Protein 4GQ1 (pdb70)

Secondary structure (DSSP, 8-state):
----EEEEEEEPPTT--EEEEEE-TTSGGGTTEEEEEESSEEEEEEEEE--SSS--SEEEEEEEEEE-SS-EEEEEE-TT-EEE----EEEEEEEEEETTS-EEEEEEETTEEEEEEEE-TTTS-SS-EEEEEEEEEE-TT-SEEEEEEEEEETTSEEEEEEEETTEEEEEEEE-SS-EEEEEEETTEEEEEEEEETTSEEEEEETT----S---SEEEESGGG---SSS-SEEEEETTTT-EEEEE-TTSEEEEEE---S-SEEEE-SS--SS--EE-SS-TTEEEEEETTTTEEEEEETT-TT--EEEEE-SS-EEEEEE-TTSSEEEEEESSEEEEEEEGGG--

B-factor: mean 55.61, std 28.27, range [25.62, 223.15]

InterPro domains:
  IPR001680 WD40 repeat [PF00400] (131-169)
  IPR001680 WD40 repeat [SM00320] (57-115)
  IPR001680 WD40 repeat [SM00320] (120-170)
  IPR001680 WD40 repeat [SM00320] (174-213)
  IPR001680 WD40 repeat [SM00320] (350-384)
  IPR015943 WD40/YVTN repeat-like-containing domain superfamily [G3DSA:2.130.10.10] (1-391)
  IPR036322 WD40-repeat-containing domain superfamily [SSF50978] (20-378)
  IPR037626 Nucleoporin Nup37 [PTHR22806] (3-386)

Radius of gyration: 19.4 Å; Cα contacts (8 Å, |Δi|>4): 1001; chains: 1; bounding box: 49×60×49 Å

Foldseek 3Di:
DAFDKDKDWDFDPPPKFWFEKDAQCLAPQRLQWMWTWTAFFIWIWGWDFDDPPDGRGIDIGTFDTAGDGGTWHEKEWEHPWHWDDPVIWTWTWMWTATPLRWTKTFTDTRNHGPDMDIQDDPQGDPAHWQYKYWYFDADVVRDGAWIWMWTWFQSQKIWIWIQGPVGIDIDIAGHPGGWNYKDAFQVHNQWMWTAHFQFKIFIARPPDDPDNDRGPDIDGCVVVFVADRDFQYKDQFDNGSQKIKTAGQQQKIFMAGVVPGRPFIDGAPGGANNIWAAQLPDRQWIWGDPQQQWWIFIGGGPDPPCRYIHIGDRGGWSYKHARNLRFWMWTDGRGMIMIMGRCVSPD

Structure (mmCIF, N/CA/C/O backbone):
data_4GQ1
#
_entry.id   4GQ1
#
_cell.length_a   131.026
_cell.length_b   131.026
_cell.length_c   116.948
_cell.angle_alpha   90.00
_cell.angle_beta   90.00
_cell.angle_gamma   90.00
#
_symmetry.space_group_name_H-M   'P 41 21 2'
#
loop_
_entity.id
_entity.type
_entity.pdbx_description
1 polymer Nup37
2 non-polymer 'SULFATE ION'
3 water water
#
loop_
_atom_site.group_PDB
_atom_site.id
_atom_site.type_symbol
_atom_site.label_atom_id
_atom_site.label_alt_id
_atom_site.label_comp_id
_atom_site.label_asym_id
_atom_site.label_entity_id
_atom_site.label_seq_id
_atom_site.pdbx_PDB_ins_code
_atom_site.Cartn_x
_atom_site.Cartn_y
_atom_site.Cartn_z
_atom_site.occupancy
_atom_site.B_iso_or_equiv
_atom_site.auth_seq_id
_atom_site.auth_comp_id
_atom_site.auth_asym_id
_atom_site.auth_atom_id
_atom_site.pdbx_PDB_model_num
ATOM 1 N N . GLY A 1 1 ? 103.833 61.807 75.806 1.00 79.76 0 GLY A N 1
ATOM 2 C CA . GLY A 1 1 ? 103.648 60.461 75.196 1.00 44.15 0 GLY A CA 1
ATOM 3 C C . GLY A 1 1 ? 104.536 60.305 73.969 1.00 49.47 0 GLY A C 1
ATOM 4 O O . GLY A 1 1 ? 104.753 61.254 73.211 1.00 46.62 0 GLY A O 1
ATOM 5 N N . SER A 1 2 ? 105.038 59.094 73.780 1.00 41.14 1 SER A N 1
ATOM 6 C CA . SER A 1 2 ? 105.904 58.749 72.676 1.00 44.24 1 SER A CA 1
ATOM 7 C C . SER A 1 2 ? 105.057 58.208 71.557 1.00 41.45 1 SER A C 1
ATOM 8 O O . SER A 1 2 ? 103.852 58.041 71.714 1.00 43.60 1 SER A O 1
ATOM 11 N N . MET A 1 3 ? 105.712 57.896 70.440 1.00 40.23 2 MET A N 1
ATOM 12 C CA . MET A 1 3 ? 105.072 57.228 69.323 1.00 38.59 2 MET A CA 1
ATOM 13 C C . MET A 1 3 ? 105.947 56.126 68.735 1.00 41.84 2 MET A C 1
ATOM 14 O O . MET A 1 3 ? 107.173 56.245 68.656 1.00 38.41 2 MET A O 1
ATOM 19 N N . THR A 1 4 ? 105.295 55.069 68.272 1.00 34.02 3 THR A N 1
ATOM 20 C CA . THR A 1 4 ? 105.965 54.003 67.576 1.00 36.11 3 THR A CA 1
ATOM 21 C C . THR A 1 4 ? 106.454 54.493 66.210 1.00 43.91 3 THR A C 1
ATOM 22 O O . THR A 1 4 ? 105.712 55.131 65.472 1.00 40.42 3 THR A O 1
ATOM 26 N N . LEU A 1 5 ? 107.704 54.189 65.879 1.00 35.61 4 LEU A N 1
ATOM 27 C CA . LEU A 1 5 ? 108.316 54.699 64.653 1.00 38.64 4 LEU A CA 1
ATOM 28 C C . LEU A 1 5 ? 109.563 53.931 64.275 1.00 34.28 4 LEU A C 1
ATOM 29 O O . LEU A 1 5 ? 110.090 53.158 65.077 1.00 38.96 4 LEU A O 1
ATOM 34 N N . SER A 1 6 ? 110.038 54.175 63.058 1.00 32.79 5 SER A N 1
ATOM 35 C CA . SER A 1 6 ? 111.327 53.679 62.587 1.00 37.53 5 SER A CA 1
ATOM 36 C C . SER A 1 6 ? 112.040 54.826 61.890 1.00 38.32 5 SER A C 1
ATOM 37 O O . SER A 1 6 ? 111.394 55.594 61.188 1.00 38.58 5 SER A O 1
ATOM 40 N N . SER A 1 7 ? 113.359 54.927 62.054 1.00 35.74 6 SER A N 1
ATOM 41 C CA . SER A 1 7 ? 114.142 55.984 61.408 1.00 35.68 6 SER A CA 1
ATOM 42 C C . SER A 1 7 ? 115.403 55.451 60.776 1.00 35.04 6 SER A C 1
ATOM 43 O O . SER A 1 7 ? 116.130 54.687 61.398 1.00 48.23 6 SER A O 1
ATOM 46 N N . ASN A 1 8 ? 115.682 55.911 59.561 1.00 36.57 7 ASN A N 1
ATOM 47 C CA . ASN A 1 8 ? 116.985 55.726 58.953 1.00 35.78 7 ASN A CA 1
ATOM 48 C C . ASN A 1 8 ? 117.700 57.070 58.878 1.00 36.77 7 ASN A C 1
ATOM 49 O O . ASN A 1 8 ? 117.077 58.116 58.657 1.00 37.64 7 ASN A O 1
ATOM 54 N N . GLN A 1 9 ? 119.006 57.042 59.092 1.00 31.86 8 GLN A N 1
ATOM 55 C CA . GLN A 1 9 ? 119.790 58.249 59.073 1.00 39.95 8 GLN A CA 1
ATOM 56 C C . GLN A 1 9 ? 120.890 58.124 58.051 1.00 38.31 8 GLN A C 1
ATOM 57 O O . GLN A 1 9 ? 121.562 57.106 57.985 1.00 37.95 8 GLN A O 1
ATOM 63 N N . TYR A 1 10 ? 121.066 59.183 57.274 1.00 38.60 9 TYR A N 1
ATOM 64 C CA . TYR A 1 10 ? 122.035 59.235 56.190 1.00 38.87 9 TYR A CA 1
ATOM 65 C C . TYR A 1 10 ? 122.989 60.393 56.444 1.00 41.92 9 TYR A C 1
ATOM 66 O O . TYR A 1 10 ? 122.576 61.567 56.531 1.00 44.14 9 TYR A O 1
ATOM 75 N N . GLN A 1 11 ? 124.264 60.052 56.587 1.00 58.28 10 GLN A N 1
ATOM 76 C CA . GLN A 1 11 ? 125.325 61.037 56.731 1.00 57.93 10 GLN A CA 1
ATOM 77 C C . GLN A 1 11 ? 125.429 61.890 55.487 1.00 59.90 10 GLN A C 1
ATOM 78 O O . GLN A 1 11 ? 125.292 61.399 54.366 1.00 68.05 10 GLN A O 1
ATOM 84 N N . LEU A 1 12 ? 125.602 63.187 55.698 1.00 59.92 11 LEU A N 1
ATOM 85 C CA . LEU A 1 12 ? 125.905 64.096 54.611 1.00 74.11 11 LEU A CA 1
ATOM 86 C C . LEU A 1 12 ? 127.432 64.179 54.527 1.00 73.68 11 LEU A C 1
ATOM 87 O O . LEU A 1 12 ? 128.108 63.962 55.543 1.00 57.57 11 LEU A O 1
ATOM 92 N N . PRO A 1 13 ? 127.990 64.482 53.332 1.00 82.92 12 PRO A N 1
ATOM 93 C CA . PRO A 1 13 ? 129.457 64.691 53.299 1.00 94.14 12 PRO A CA 1
ATOM 94 C C . PRO A 1 13 ? 129.918 65.624 54.435 1.00 99.65 12 PRO A C 1
ATOM 95 O O . PRO A 1 13 ? 129.236 66.618 54.730 1.00 81.24 12 PRO A O 1
ATOM 99 N N . LEU A 1 14 ? 131.046 65.288 55.072 1.00 93.43 13 LEU A N 1
ATOM 100 C CA . LEU A 1 14 ? 131.538 65.971 56.295 1.00 110.49 13 LEU A CA 1
ATOM 101 C C . LEU A 1 14 ? 131.677 67.506 56.193 1.00 113.33 13 LEU A C 1
ATOM 102 O O . LEU A 1 14 ? 131.647 68.213 57.206 1.00 82.41 13 LEU A O 1
ATOM 107 N N . ASN A 1 15 ? 131.821 68.005 54.967 1.00 107.77 14 ASN A N 1
ATOM 108 C CA . ASN A 1 15 ? 131.952 69.438 54.685 1.00 104.60 14 ASN A CA 1
ATOM 109 C C . ASN A 1 15 ? 130.626 70.138 54.297 1.00 104.62 14 ASN A C 1
ATOM 110 O O . ASN A 1 15 ? 130.617 71.323 53.937 1.00 66.83 14 ASN A O 1
ATOM 115 N N . VAL A 1 16 ? 129.514 69.405 54.377 1.00 74.85 15 VAL A N 1
ATOM 116 C CA . VAL A 1 16 ? 128.217 69.891 53.907 1.00 63.41 15 VAL A CA 1
ATOM 117 C C . VAL A 1 16 ? 127.309 70.267 55.083 1.00 50.61 15 VAL A C 1
ATOM 118 O O . VAL A 1 16 ? 126.869 69.412 55.837 1.00 57.86 15 VAL A O 1
ATOM 122 N N . ARG A 1 17 ? 127.045 71.558 55.239 1.00 51.33 16 ARG A N 1
ATOM 123 C CA . ARG A 1 17 ? 126.091 72.032 56.234 1.00 46.22 16 ARG A CA 1
ATOM 124 C C . ARG A 1 17 ? 124.714 72.254 55.567 1.00 45.63 16 ARG A C 1
ATOM 125 O O . ARG A 1 17 ? 124.583 73.064 54.642 1.00 45.67 16 ARG A O 1
ATOM 133 N N . PRO A 1 18 ? 123.683 71.530 56.027 1.00 47.42 17 PRO A N 1
ATOM 134 C CA . PRO A 1 18 ? 122.325 71.730 55.494 1.00 41.42 17 PRO A CA 1
ATOM 135 C C . PRO A 1 18 ? 121.623 72.974 56.043 1.00 43.16 17 PRO A C 1
ATOM 136 O O . PRO A 1 18 ? 121.905 73.412 57.158 1.00 44.10 17 PRO A O 1
ATOM 140 N N . TYR A 1 19 ? 120.725 73.547 55.250 1.00 40.31 18 TYR A N 1
ATOM 141 C CA . TYR A 1 19 ? 119.916 74.677 55.717 1.00 42.19 18 TYR A CA 1
ATOM 142 C C . TYR A 1 19 ? 118.430 74.423 55.608 1.00 38.32 18 TYR A C 1
ATOM 143 O O . TYR A 1 19 ? 117.659 74.948 56.402 1.00 37.17 18 TYR A O 1
ATOM 152 N N . THR A 1 20 ? 118.013 73.609 54.642 1.00 32.13 19 THR A N 1
ATOM 153 C CA . THR A 1 20 ? 116.571 73.521 54.385 1.00 40.12 19 THR A CA 1
ATOM 154 C C . THR A 1 20 ? 116.209 72.183 53.751 1.00 37.28 19 THR A C 1
ATOM 155 O O . THR A 1 20 ? 117.027 71.590 53.057 1.00 39.82 19 THR A O 1
ATOM 159 N N . THR A 1 21 ? 115.001 71.693 54.011 1.00 34.94 20 THR A N 1
ATOM 160 C CA . THR A 1 21 ? 114.564 70.401 53.459 1.00 36.71 20 THR A CA 1
ATOM 161 C C . THR A 1 21 ? 113.159 70.562 52.910 1.00 38.95 20 THR A C 1
ATOM 162 O O . THR A 1 21 ? 112.316 71.146 53.556 1.00 39.85 20 THR A O 1
ATOM 166 N N . THR A 1 22 ? 112.889 69.999 51.743 1.00 37.29 21 THR A N 1
ATOM 167 C CA . THR A 1 22 ? 111.536 70.001 51.226 1.00 39.72 21 THR A CA 1
ATOM 168 C C . THR A 1 22 ? 111.312 68.824 50.267 1.00 40.36 21 THR A C 1
ATOM 169 O O . THR A 1 22 ? 112.215 68.418 49.514 1.00 40.15 21 THR A O 1
ATOM 173 N N . TRP A 1 23 ? 110.113 68.261 50.330 1.00 38.75 22 TRP A N 1
ATOM 174 C CA . TRP A 1 23 ? 109.717 67.201 49.398 1.00 44.37 22 TRP A CA 1
ATOM 175 C C . TRP A 1 23 ? 109.089 67.832 48.209 1.00 46.37 22 TRP A C 1
ATOM 176 O O . TRP A 1 23 ? 108.409 68.858 48.331 1.00 40.97 22 TRP A O 1
ATOM 187 N N . CYS A 1 24 ? 109.268 67.207 47.052 1.00 44.21 23 CYS A N 1
ATOM 188 C CA . CYS A 1 24 ? 108.650 67.692 45.826 1.00 42.57 23 CYS A CA 1
ATOM 189 C C . CYS A 1 24 ? 107.185 67.263 45.670 1.00 51.67 23 CYS A C 1
ATOM 190 O O . CYS A 1 24 ? 106.803 66.628 44.676 1.00 56.41 23 CYS A O 1
ATOM 193 N N . SER A 1 25 ? 106.368 67.665 46.631 1.00 41.85 24 SER A N 1
ATOM 194 C CA . SER A 1 25 ? 104.968 67.265 46.709 1.00 53.02 24 SER A CA 1
ATOM 195 C C . SER A 1 25 ? 104.072 67.924 45.674 1.00 51.10 24 SER A C 1
ATOM 196 O O . SER A 1 25 ? 103.007 67.402 45.364 1.00 55.40 24 SER A O 1
ATOM 199 N N . GLN A 1 26 ? 104.495 69.081 45.172 1.00 56.76 25 GLN A N 1
ATOM 200 C CA . GLN A 1 26 ? 103.698 69.897 44.251 1.00 52.07 25 GLN A CA 1
ATOM 201 C C . GLN A 1 26 ? 103.517 69.182 42.915 1.00 55.52 25 GLN A C 1
ATOM 202 O O . GLN A 1 26 ? 102.600 69.478 42.157 1.00 56.85 25 GLN A O 1
ATOM 208 N N . SER A 1 27 ? 104.389 68.221 42.644 1.00 50.46 26 SER A N 1
ATOM 209 C CA . SER A 1 27 ? 104.352 67.499 41.389 1.00 52.13 26 SER A CA 1
ATOM 210 C C . SER A 1 27 ? 104.258 65.983 41.611 1.00 62.01 26 SER A C 1
ATOM 211 O O . SER A 1 27 ? 105.217 65.359 42.062 1.00 56.81 26 SER A O 1
ATOM 214 N N . PRO A 1 28 ? 103.100 65.389 41.257 1.00 81.32 27 PRO A N 1
ATOM 215 C CA . PRO A 1 28 ? 102.717 63.993 41.530 1.00 80.21 27 PRO A CA 1
ATOM 216 C C . PRO A 1 28 ? 103.765 62.951 41.1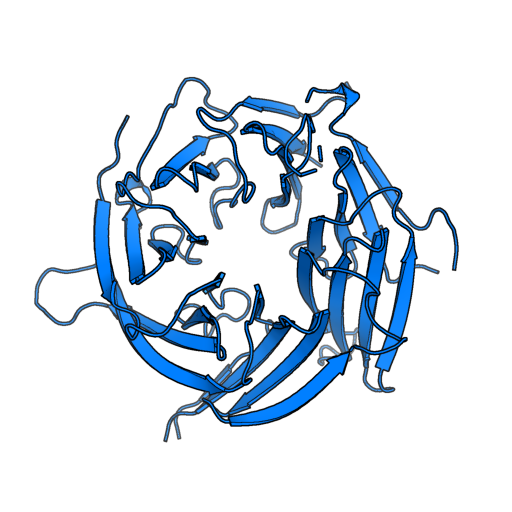12 1.00 66.43 27 PRO A C 1
ATOM 217 O O . PRO A 1 28 ? 104.124 62.073 41.903 1.00 68.50 27 PRO A O 1
ATOM 221 N N . SER A 1 29 ? 104.256 63.056 39.885 1.00 55.12 28 SER A N 1
ATOM 222 C CA . SER A 1 29 ? 105.301 62.157 39.401 1.00 67.13 28 SER A CA 1
ATOM 223 C C . SER A 1 29 ? 106.612 62.221 40.203 1.00 63.71 28 SER A C 1
ATOM 224 O O . SER A 1 29 ? 107.388 61.275 40.175 1.00 68.74 28 SER A O 1
ATOM 227 N N . CYS A 1 30 ? 106.852 63.324 40.915 1.00 61.93 29 CYS A N 1
ATOM 228 C CA . CYS A 1 30 ? 108.138 63.546 41.586 1.00 53.80 29 CYS A CA 1
ATOM 229 C C . CYS A 1 30 ? 108.077 63.613 43.116 1.00 52.01 29 CYS A C 1
ATOM 230 O O . CYS A 1 30 ? 109.056 63.995 43.762 1.00 47.04 29 CYS A O 1
ATOM 233 N N . SER A 1 31 ? 106.943 63.207 43.686 1.00 43.66 30 SER A N 1
ATOM 234 C CA . SER A 1 31 ? 106.676 63.352 45.124 1.00 49.34 30 SER A CA 1
ATOM 235 C C . SER A 1 31 ? 107.562 62.516 46.065 1.00 46.07 30 SER A C 1
ATOM 236 O O . SER A 1 31 ? 107.485 62.662 47.284 1.00 50.26 30 SER A O 1
ATOM 239 N N . ASN A 1 32 ? 108.393 61.646 45.509 1.00 42.41 31 ASN A N 1
ATOM 240 C CA . ASN A 1 32 ? 109.331 60.871 46.308 1.00 40.93 31 ASN A CA 1
ATOM 241 C C . ASN A 1 32 ? 110.718 61.494 46.326 1.00 43.74 31 ASN A C 1
ATOM 242 O O . ASN A 1 32 ? 111.659 60.939 46.904 1.00 46.02 31 ASN A O 1
ATOM 247 N N . LEU A 1 33 ? 110.837 62.647 45.680 1.00 36.21 32 LEU A N 1
ATOM 248 C CA . LEU A 1 33 ? 112.077 63.399 45.666 1.00 40.26 32 LEU A CA 1
ATOM 249 C C . LEU A 1 33 ? 112.184 64.290 46.897 1.00 36.48 32 LEU A C 1
ATOM 250 O O . LEU A 1 33 ? 111.226 64.961 47.270 1.00 33.47 32 LEU A O 1
ATOM 255 N N . LEU A 1 34 ? 113.359 64.308 47.510 1.00 37.74 33 LEU A N 1
ATOM 256 C CA . LEU A 1 34 ? 113.614 65.154 48.663 1.00 34.83 33 LEU A CA 1
ATOM 257 C C . LEU A 1 34 ? 114.782 66.053 48.311 1.00 34.90 33 LEU A C 1
ATOM 258 O O . LEU A 1 34 ? 115.801 65.564 47.824 1.00 37.75 33 LEU A O 1
ATOM 263 N N . ALA A 1 35 ? 114.640 67.356 48.545 1.00 39.77 34 ALA A N 1
ATOM 264 C CA . ALA A 1 35 ? 115.758 68.277 48.337 1.00 31.59 34 ALA A CA 1
ATOM 265 C C . ALA A 1 35 ? 116.321 68.769 49.665 1.00 34.05 34 ALA A C 1
ATOM 266 O O . ALA A 1 35 ? 115.584 69.106 50.590 1.00 41.20 34 ALA A O 1
ATOM 268 N N . ILE A 1 36 ? 117.636 68.845 49.727 1.00 35.49 35 ILE A N 1
ATOM 269 C CA . ILE A 1 36 ? 118.317 69.456 50.838 1.00 33.23 35 ILE A CA 1
ATOM 270 C C . ILE A 1 36 ? 119.157 70.604 50.307 1.00 33.83 35 ILE A C 1
ATOM 271 O O . ILE A 1 36 ? 120.090 70.398 49.528 1.00 37.65 35 ILE A O 1
ATOM 276 N N . GLY A 1 37 ? 118.793 71.819 50.696 1.00 37.97 36 GLY A N 1
ATOM 277 C CA . GLY A 1 37 ? 119.626 72.983 50.424 1.00 34.60 36 GLY A CA 1
ATOM 278 C C . GLY A 1 37 ? 120.742 73.073 51.444 1.00 35.53 36 GLY A C 1
ATOM 279 O O . GLY A 1 37 ? 120.512 72.950 52.654 1.00 41.05 36 GLY A O 1
ATOM 280 N N . HIS A 1 38 ? 121.955 73.290 50.951 1.00 35.74 37 HIS A N 1
ATOM 281 C CA . HIS A 1 38 ? 123.142 73.299 51.788 1.00 32.21 37 HIS A CA 1
ATOM 282 C C . HIS A 1 38 ? 124.121 74.349 51.339 1.00 39.70 37 HIS A C 1
ATOM 283 O O . HIS A 1 38 ? 123.751 75.250 50.586 1.00 40.23 37 HIS A O 1
ATOM 290 N N . ASP A 1 39 ? 125.368 74.269 51.803 1.00 37.41 38 ASP A N 1
ATOM 291 C CA . ASP A 1 39 ? 126.291 75.396 51.639 1.00 40.50 38 ASP A CA 1
ATOM 292 C C . ASP A 1 39 ? 126.856 75.605 50.233 1.00 36.26 38 ASP A C 1
ATOM 293 O O . ASP A 1 39 ? 127.313 76.702 49.931 1.00 41.82 38 ASP A O 1
ATOM 298 N N . THR A 1 40 ? 126.805 74.588 49.369 1.00 40.32 39 THR A N 1
ATOM 299 C CA . THR A 1 40 ? 127.313 74.743 47.987 1.00 43.36 39 THR A CA 1
ATOM 300 C C . THR A 1 40 ? 126.265 74.375 46.926 1.00 48.84 39 THR A C 1
ATOM 301 O O . THR A 1 40 ? 126.549 74.351 45.722 1.00 47.06 39 THR A O 1
ATOM 305 N N . GLY A 1 41 ? 125.048 74.090 47.373 1.00 52.99 40 GLY A N 1
ATOM 306 C CA . GLY A 1 41 ? 123.970 73.857 46.442 1.00 41.75 40 GLY A CA 1
ATOM 307 C C . GLY A 1 41 ? 122.808 73.107 47.017 1.00 41.36 40 GLY A C 1
ATOM 308 O O . GLY A 1 41 ? 122.440 73.286 48.185 1.00 43.44 40 GLY A O 1
ATOM 309 N N . ILE A 1 42 ? 122.226 72.266 46.169 1.00 36.56 41 ILE A N 1
ATOM 310 C CA . ILE A 1 42 ? 121.036 71.519 46.500 1.00 37.79 41 ILE A CA 1
ATOM 311 C C . ILE A 1 42 ? 121.251 70.076 46.101 1.00 37.92 41 ILE A C 1
ATOM 312 O O . ILE A 1 42 ? 121.532 69.784 44.942 1.00 40.22 41 ILE A O 1
ATOM 317 N N . THR A 1 43 ? 121.129 69.177 47.070 1.00 39.68 42 THR A N 1
ATOM 318 C CA . THR A 1 43 ? 121.265 67.758 46.801 1.00 34.01 42 THR A CA 1
ATOM 319 C C . THR A 1 43 ? 119.880 67.135 46.755 1.00 37.59 42 THR A C 1
ATOM 320 O O . THR A 1 43 ? 119.037 67.410 47.623 1.00 41.41 42 THR A O 1
ATOM 324 N N . ILE A 1 44 ? 119.645 66.320 45.727 1.00 34.56 43 ILE A N 1
ATOM 325 C CA . ILE A 1 44 ? 118.350 65.674 45.514 1.00 33.98 43 ILE A CA 1
ATOM 326 C C . ILE A 1 44 ? 118.444 64.197 45.891 1.00 40.70 43 ILE A C 1
ATOM 327 O O . ILE A 1 44 ? 119.382 63.516 45.480 1.00 39.25 43 ILE A O 1
ATOM 332 N N . TYR A 1 45 ? 117.477 63.718 46.672 1.00 36.91 44 TYR A N 1
ATOM 333 C CA . TYR A 1 45 ? 117.390 62.313 47.061 1.00 39.26 44 TYR A CA 1
ATOM 334 C C . TYR A 1 45 ? 116.088 61.739 46.537 1.00 41.45 44 TYR A C 1
ATOM 335 O O . TYR A 1 45 ? 115.105 62.462 46.372 1.00 43.46 44 TYR A O 1
ATOM 344 N N . CYS A 1 46 ? 116.086 60.431 46.301 1.00 43.36 45 CYS A N 1
ATOM 345 C CA . CYS A 1 46 ? 114.871 59.707 45.988 1.00 42.68 45 CYS A CA 1
ATOM 346 C C . CYS A 1 46 ? 114.591 58.746 47.131 1.00 47.91 45 CYS A C 1
ATOM 347 O O . CYS A 1 46 ? 115.480 58.006 47.570 1.00 45.41 45 CYS A O 1
ATOM 350 N N . ALA A 1 47 ? 113.366 58.799 47.635 1.00 44.87 46 ALA A N 1
ATOM 351 C CA . ALA A 1 47 ? 112.877 57.853 48.618 1.00 51.34 46 ALA A CA 1
ATOM 352 C C . ALA A 1 47 ? 112.205 56.713 47.866 1.00 60.93 46 ALA A C 1
ATOM 353 O O . ALA A 1 47 ? 111.352 56.951 47.005 1.00 63.92 46 ALA A O 1
ATOM 355 N N . SER A 1 48 ? 112.587 55.482 48.181 1.00 53.17 47 SER A N 1
ATOM 356 C CA . SER A 1 48 ? 111.883 54.312 47.640 1.00 66.36 47 SER A CA 1
ATOM 357 C C . SER A 1 48 ? 111.883 53.170 48.647 1.00 68.67 47 SER A C 1
ATOM 358 O O . SER A 1 48 ? 112.671 53.179 49.605 1.00 67.37 47 SER A O 1
ATOM 361 N N . GLU A 1 49 ? 111.016 52.186 48.411 1.00 86.81 48 GLU A N 1
ATOM 362 C CA . GLU A 1 49 ? 110.866 51.020 49.294 1.00 84.71 48 GLU A CA 1
ATOM 363 C C . GLU A 1 49 ? 112.152 50.194 49.446 1.00 80.47 48 GLU A C 1
ATOM 364 O O . GLU A 1 49 ? 112.919 50.031 48.492 1.00 75.40 48 GLU A O 1
ATOM 370 N N . GLU A 1 50 ? 112.397 49.705 50.661 1.00 103.47 49 GLU A N 1
ATOM 371 C CA . GLU A 1 50 ? 113.619 48.950 50.965 1.00 129.90 49 GLU A CA 1
ATOM 372 C C . GLU A 1 50 ? 113.628 47.575 50.273 1.00 139.29 49 GLU A C 1
ATOM 373 O O . GLU A 1 50 ? 112.567 46.994 50.005 1.00 89.86 49 GLU A O 1
ATOM 379 N N . GLN A 1 51 ? 114.833 47.080 49.979 1.00 164.23 50 GLN A N 1
ATOM 380 C CA . GLN A 1 51 ? 115.025 45.822 49.247 1.00 168.50 50 GLN A CA 1
ATOM 381 C C . GLN A 1 51 ? 115.205 44.584 50.132 1.00 168.30 50 GLN A C 1
ATOM 382 O O . GLN A 1 51 ? 114.852 43.477 49.718 1.00 157.91 50 GLN A O 1
ATOM 388 N N . THR A 1 52 ? 115.755 44.768 51.334 1.00 173.98 51 THR A N 1
ATOM 389 C CA . THR A 1 52 ? 115.910 43.665 52.296 1.00 174.63 51 THR A CA 1
ATOM 390 C C . THR A 1 52 ? 114.540 43.213 52.847 1.00 180.32 51 THR A C 1
ATOM 391 O O . THR A 1 52 ? 113.726 44.058 53.238 1.00 135.49 51 THR A O 1
ATOM 395 N N . PRO A 1 53 ? 114.277 41.883 52.854 1.00 196.74 52 PRO A N 1
ATOM 396 C CA . PRO A 1 53 ? 112.953 41.328 53.194 1.00 179.57 52 PRO A CA 1
ATOM 397 C C . PRO A 1 53 ? 112.409 41.725 54.577 1.00 160.63 52 PRO A C 1
ATOM 398 O O . PRO A 1 53 ? 113.053 41.470 55.601 1.00 109.78 52 PRO A O 1
ATOM 402 N N . GLY A 1 54 ? 111.230 42.347 54.587 1.00 163.45 53 GLY A N 1
ATOM 403 C CA . GLY A 1 54 ? 110.538 42.720 55.825 1.00 153.27 53 GLY A CA 1
ATOM 404 C C . GLY A 1 54 ? 110.677 44.173 56.253 1.00 161.11 53 GLY A C 1
ATOM 405 O O . GLY A 1 54 ? 110.795 44.462 57.446 1.00 163.98 53 GLY A O 1
ATOM 406 N N . SER A 1 55 ? 110.654 45.086 55.283 1.00 152.87 54 SER A N 1
ATOM 407 C CA . SER A 1 55 ? 110.778 46.519 55.550 1.00 131.19 54 SER A CA 1
ATOM 408 C C . SER A 1 55 ? 109.838 47.317 54.651 1.00 135.55 54 SER A C 1
ATOM 409 O O . SER A 1 55 ? 110.185 47.626 53.507 1.00 150.14 54 SER A O 1
ATOM 412 N N . THR A 1 56 ? 108.653 47.649 55.164 1.00 130.24 55 THR A N 1
ATOM 413 C CA . THR A 1 56 ? 107.685 48.463 54.411 1.00 140.92 55 THR A CA 1
ATOM 414 C C . THR A 1 56 ? 108.140 49.923 54.359 1.00 156.46 55 THR A C 1
ATOM 415 O O . THR A 1 56 ? 107.704 50.691 53.496 1.00 167.26 55 THR A O 1
ATOM 419 N N . GLY A 1 57 ? 109.020 50.290 55.291 1.00 150.03 56 GLY A N 1
ATOM 420 C CA . GLY A 1 57 ? 109.573 51.637 55.371 1.00 144.05 56 GLY A CA 1
ATOM 421 C C . GLY A 1 57 ? 110.430 52.017 54.179 1.00 122.27 56 GLY A C 1
ATOM 422 O O . GLY A 1 57 ? 110.951 51.158 53.465 1.00 122.50 56 GLY A O 1
ATOM 423 N N . LEU A 1 58 ? 110.576 53.321 53.975 1.00 107.14 57 LEU A N 1
ATOM 424 C CA . LEU A 1 58 ? 111.322 53.857 52.848 1.00 69.28 57 LEU A CA 1
ATOM 425 C C . LEU A 1 58 ? 112.818 53.983 53.140 1.00 67.91 57 LEU A C 1
ATOM 426 O O . LEU A 1 58 ? 113.228 54.184 54.284 1.00 82.57 57 LEU A O 1
ATOM 431 N N . THR A 1 59 ? 113.627 53.845 52.095 1.00 56.80 58 THR A N 1
ATOM 432 C CA . THR A 1 59 ? 115.032 54.221 52.151 1.00 57.67 58 THR A CA 1
ATOM 433 C C . THR A 1 59 ? 115.305 55.472 51.266 1.00 55.99 58 THR A C 1
ATOM 434 O O . THR A 1 59 ? 114.492 55.839 50.411 1.00 53.05 58 THR A O 1
ATOM 438 N N . LEU A 1 60 ? 116.454 56.103 51.471 1.00 52.16 59 LEU A N 1
ATOM 439 C CA . LEU A 1 60 ? 116.830 57.293 50.727 1.00 53.86 59 LEU A CA 1
ATOM 440 C C . LEU A 1 60 ? 118.036 56.976 49.881 1.00 54.50 59 LEU A C 1
ATOM 441 O O . LEU A 1 60 ? 118.979 56.346 50.357 1.00 56.74 59 LEU A O 1
ATOM 446 N N . GLN A 1 61 ? 117.995 57.418 48.629 1.00 45.21 60 GLN A N 1
ATOM 447 C CA . GLN A 1 61 ? 119.110 57.280 47.715 1.00 48.53 60 GLN A CA 1
ATOM 448 C C . GLN A 1 61 ? 119.489 58.669 47.186 1.00 43.05 60 GLN A C 1
ATOM 449 O O . GLN A 1 61 ? 118.651 59.406 46.656 1.00 44.13 60 GLN A O 1
ATOM 455 N N . GLU A 1 62 ? 120.755 59.021 47.337 1.00 40.46 61 GLU A N 1
ATOM 456 C CA . GLU A 1 62 ? 121.255 60.277 46.826 1.00 46.17 61 GLU A CA 1
ATOM 457 C C . GLU A 1 62 ? 121.375 60.209 45.308 1.00 46.67 61 GLU A C 1
ATOM 458 O O . GLU A 1 62 ? 121.977 59.283 44.785 1.00 55.87 61 GLU A O 1
ATOM 464 N N . LEU A 1 63 ? 120.810 61.189 44.605 1.00 45.88 62 LEU A N 1
ATOM 465 C CA . LEU A 1 63 ? 120.807 61.164 43.137 1.00 39.89 62 LEU A CA 1
ATOM 466 C C . LEU A 1 63 ? 121.893 62.010 42.529 1.00 43.90 62 LEU A C 1
ATOM 467 O O . LEU A 1 63 ? 122.682 61.527 41.728 1.00 50.16 62 LEU A O 1
ATOM 472 N N . PHE A 1 64 ? 121.926 63.286 42.900 1.00 42.24 63 PHE A N 1
ATOM 473 C CA . PHE A 1 64 ? 122.864 64.231 42.301 1.00 38.49 63 PHE A CA 1
ATOM 474 C C . PHE A 1 64 ? 122.808 65.550 43.068 1.00 41.61 63 PHE A C 1
ATOM 475 O O . PHE A 1 64 ? 121.933 65.749 43.909 1.00 43.15 63 PHE A O 1
ATOM 483 N N . THR A 1 65 ? 123.746 66.444 42.766 1.00 43.05 64 THR A N 1
ATOM 484 C CA . THR A 1 65 ? 123.807 67.734 43.415 1.00 38.86 64 THR A CA 1
ATOM 485 C C . THR A 1 65 ? 123.809 68.875 42.402 1.00 45.75 64 THR A C 1
ATOM 486 O O . THR A 1 65 ? 124.654 68.936 41.498 1.00 46.19 64 THR A O 1
ATOM 490 N N . ILE A 1 66 ? 122.841 69.770 42.553 1.00 40.06 65 ILE A N 1
ATOM 491 C CA . ILE A 1 66 ? 122.806 70.998 41.771 1.00 38.31 65 ILE A CA 1
ATOM 492 C C . ILE A 1 66 ? 123.782 71.989 42.393 1.00 40.00 65 ILE A C 1
ATOM 493 O O . ILE A 1 66 ? 123.598 72.385 43.546 1.00 44.07 65 ILE A O 1
ATOM 498 N N . GLN A 1 67 ? 124.832 72.354 41.653 1.00 41.89 66 GLN A N 1
ATOM 499 C CA . GLN A 1 67 ? 125.858 73.295 42.142 1.00 39.30 66 GLN A CA 1
ATOM 500 C C . GLN A 1 67 ? 125.407 74.724 42.018 1.00 37.61 66 GLN A C 1
ATOM 501 O O . GLN A 1 67 ? 124.967 75.146 40.961 1.00 46.48 66 GLN A O 1
ATOM 507 N N . THR A 1 68 ? 125.545 75.479 43.101 1.00 39.72 67 THR A N 1
ATOM 508 C CA . THR A 1 68 ? 125.296 76.911 43.070 1.00 39.32 67 THR A CA 1
ATOM 509 C C . THR A 1 68 ? 126.532 77.691 43.545 1.00 37.66 67 THR A C 1
ATOM 510 O O . THR A 1 68 ? 126.672 78.882 43.273 1.00 43.71 67 THR A O 1
ATOM 514 N N . GLY A 1 69 ? 127.407 77.035 44.294 1.00 42.85 68 GLY A N 1
ATOM 515 C CA . GLY A 1 69 ? 128.555 77.727 44.886 1.00 42.20 68 GLY A CA 1
ATOM 516 C C . GLY A 1 69 ? 128.327 78.548 46.148 1.00 45.47 68 GLY A C 1
ATOM 517 O O . GLY A 1 69 ? 129.254 79.174 46.631 1.00 43.42 68 GLY A O 1
ATOM 518 N N . LEU A 1 70 ? 127.104 78.568 46.682 1.00 47.10 69 LEU A N 1
ATOM 519 C CA . LEU A 1 70 ? 126.827 79.277 47.936 1.00 41.13 69 LEU A CA 1
ATOM 520 C C . LEU A 1 70 ? 125.596 78.729 48.674 1.00 43.76 69 LEU A C 1
ATOM 521 O O . LEU A 1 70 ? 124.835 77.964 48.115 1.00 42.81 69 LEU A O 1
ATOM 526 N N . PRO A 1 71 ? 125.412 79.108 49.948 1.00 48.74 70 PRO A N 1
ATOM 527 C CA . PRO A 1 71 ? 124.300 78.500 50.676 1.00 39.96 70 PRO A CA 1
ATOM 528 C C . PRO A 1 71 ? 122.920 78.747 50.082 1.00 37.44 70 PRO A C 1
ATOM 529 O O . PRO A 1 71 ? 122.602 79.862 49.655 1.00 39.04 70 PRO A O 1
ATOM 533 N N . THR A 1 72 ? 122.111 77.693 50.071 1.00 35.91 71 THR A N 1
ATOM 534 C CA . THR A 1 72 ? 120.715 77.790 49.681 1.00 42.25 71 THR A CA 1
ATOM 535 C C . THR A 1 72 ? 119.879 77.690 50.962 1.00 36.54 71 THR A C 1
ATOM 536 O O . THR A 1 72 ? 119.950 76.680 51.668 1.00 39.54 71 THR A O 1
ATOM 540 N N . LEU A 1 73 ? 119.138 78.759 51.272 1.00 35.70 72 LEU A N 1
ATOM 541 C CA . LEU A 1 73 ? 118.483 78.928 52.584 1.00 35.70 72 LEU A CA 1
ATOM 542 C C . LEU A 1 73 ? 117.001 78.568 52.605 1.00 38.23 72 LEU A C 1
ATOM 543 O O . LEU A 1 73 ? 116.464 78.214 53.649 1.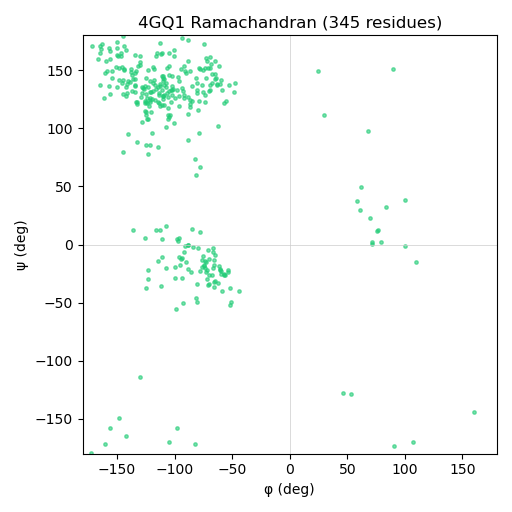00 41.10 72 LEU A O 1
ATOM 548 N N . HIS A 1 74 ? 116.323 78.716 51.473 1.00 33.50 73 HIS A N 1
ATOM 549 C CA . HIS A 1 74 ? 114.904 78.375 51.395 1.00 34.59 73 HIS A CA 1
ATOM 550 C C . HIS A 1 74 ? 114.717 77.851 50.028 1.00 41.44 73 HIS A C 1
ATOM 551 O O . HIS A 1 74 ? 115.442 78.227 49.106 1.00 35.26 73 HIS A O 1
ATOM 558 N N . LEU A 1 75 ? 113.729 76.990 49.869 1.00 38.64 74 LEU A N 1
ATOM 559 C CA . LEU A 1 75 ? 113.593 76.252 48.654 1.00 40.28 74 LEU A CA 1
ATOM 560 C C . LEU A 1 75 ? 112.148 75.811 48.502 1.00 42.07 74 LEU A C 1
ATOM 561 O O . LEU A 1 75 ? 111.545 75.339 49.447 1.00 38.16 74 LEU A O 1
ATOM 566 N N . SER A 1 76 ? 111.596 75.940 47.302 1.00 41.26 75 SER A N 1
ATOM 567 C CA . SER A 1 76 ? 110.268 75.413 47.035 1.00 40.30 75 SER A CA 1
ATOM 568 C C . SER A 1 76 ? 110.222 74.814 45.626 1.00 41.62 75 SER A C 1
ATOM 569 O O . SER A 1 76 ? 110.678 75.447 44.674 1.00 44.38 75 SER A O 1
ATOM 572 N N . PHE A 1 77 ? 109.716 73.584 45.502 1.00 38.48 76 PHE A N 1
ATOM 573 C CA . PHE A 1 77 ? 109.550 72.930 44.187 1.00 40.34 76 PHE A CA 1
ATOM 574 C C . PHE A 1 77 ? 108.301 73.482 43.514 1.00 40.28 76 PHE A C 1
ATOM 575 O O . PHE A 1 77 ? 107.363 73.872 44.185 1.00 45.44 76 PHE A O 1
ATOM 583 N N . SER A 1 78 ? 108.270 73.498 42.188 1.00 51.38 77 SER A N 1
ATOM 584 C CA . SER A 1 78 ? 107.041 73.860 41.508 1.00 39.51 77 SER A CA 1
ATOM 585 C C . SER A 1 78 ? 106.316 72.598 41.014 1.00 40.42 77 SER A C 1
ATOM 586 O O . SER A 1 78 ? 106.893 71.500 40.987 1.00 48.77 77 SER A O 1
ATOM 589 N N . SER A 1 79 ? 105.060 72.774 40.612 1.00 44.89 78 SER A N 1
ATOM 590 C CA . SER A 1 79 ? 104.255 71.696 40.031 1.00 57.18 78 SER A CA 1
ATOM 591 C C . SER A 1 79 ? 104.690 71.257 38.607 1.00 49.05 78 SER A C 1
ATOM 592 O O . SER A 1 79 ? 104.183 70.286 38.080 1.00 47.55 78 SER A O 1
ATOM 595 N N . SER A 1 80 ? 105.657 71.943 38.008 1.00 43.28 79 SER A N 1
ATOM 596 C CA . SER A 1 80 ? 106.133 71.576 36.666 1.00 41.61 79 SER A CA 1
ATOM 597 C C . SER A 1 80 ? 107.246 70.549 36.672 1.00 40.73 79 SER A C 1
ATOM 598 O O . SER A 1 80 ? 107.726 70.179 35.611 1.00 47.55 79 SER A O 1
ATOM 601 N N . CYS A 1 81 ? 107.693 70.090 37.840 1.00 45.45 80 CYS A N 1
ATOM 602 C CA . CYS A 1 81 ? 108.769 69.088 37.839 1.00 40.93 80 CYS A CA 1
ATOM 603 C C . CYS A 1 81 ? 108.274 67.802 37.189 1.00 43.39 80 CYS A C 1
ATOM 604 O O . CYS A 1 81 ? 107.128 67.400 37.385 1.00 46.08 80 CYS A O 1
ATOM 607 N N . SER A 1 82 ? 109.130 67.139 36.428 1.00 35.95 81 SER A N 1
ATOM 608 C CA . SER A 1 82 ? 108.720 65.892 35.803 1.00 42.34 81 SER A CA 1
ATOM 609 C C . SER A 1 82 ? 109.905 64.980 35.649 1.00 41.95 81 SER A C 1
ATOM 610 O O . SER A 1 82 ? 111.058 65.413 35.711 1.00 50.61 81 SER A O 1
ATOM 613 N N . TYR A 1 83 ? 109.594 63.710 35.438 1.00 51.80 82 TYR A N 1
ATOM 614 C CA . TYR A 1 83 ? 110.575 62.657 35.277 1.00 50.55 82 TYR A CA 1
ATOM 615 C C . TYR A 1 83 ? 110.289 61.962 33.952 1.00 57.84 82 TYR A C 1
ATOM 616 O O . TYR A 1 83 ? 109.136 61.815 33.553 1.00 56.36 82 TYR A O 1
ATOM 625 N N . SER A 1 84 ? 111.331 61.550 33.251 1.00 59.78 83 SER A N 1
ATOM 626 C CA . SER A 1 84 ? 111.128 60.703 32.097 1.00 68.74 83 SER A CA 1
ATOM 627 C C . SER A 1 84 ? 112.285 59.739 32.011 1.00 70.68 83 SER A C 1
ATOM 628 O O . SER A 1 84 ? 113.437 60.118 32.265 1.00 56.45 83 SER A O 1
ATOM 631 N N . GLU A 1 85 ? 111.959 58.491 31.681 1.00 86.07 84 GLU A N 1
ATOM 632 C CA . GLU A 1 85 ? 112.947 57.451 31.432 1.00 85.06 84 GLU A CA 1
ATOM 633 C C . GLU A 1 85 ? 113.232 57.421 29.931 1.00 98.97 84 GLU A C 1
ATOM 634 O O . GLU A 1 85 ? 112.299 57.480 29.122 1.00 124.28 84 GLU A O 1
ATOM 640 N N . ASN A 1 86 ? 114.514 57.344 29.570 1.00 112.84 85 ASN A N 1
ATOM 641 C CA . ASN A 1 86 ? 114.976 57.395 28.167 1.00 133.36 85 ASN A CA 1
ATOM 642 C C . ASN A 1 86 ? 114.773 58.761 27.497 1.00 125.67 85 ASN A C 1
ATOM 643 O O . ASN A 1 86 ? 113.794 59.468 27.756 1.00 97.49 85 ASN A O 1
ATOM 648 N N . SER A 1 97 ? 119.071 56.697 29.736 1.00 96.22 96 SER A N 1
ATOM 649 C CA . SER A 1 97 ? 119.433 57.714 30.728 1.00 123.30 96 SER A CA 1
ATOM 650 C C . SER A 1 97 ? 118.194 58.466 31.239 1.00 102.30 96 SER A C 1
ATOM 651 O O . SER A 1 97 ? 117.565 59.220 30.486 1.00 93.98 96 SER A O 1
ATOM 654 N N . PRO A 1 98 ? 117.830 58.252 32.519 1.00 73.14 97 PRO A N 1
ATOM 655 C CA . PRO A 1 98 ? 116.644 58.897 33.099 1.00 69.56 97 PRO A CA 1
ATOM 656 C C . PRO A 1 98 ? 116.905 60.378 33.427 1.00 67.55 97 PRO A C 1
ATOM 657 O O . PRO A 1 98 ? 117.976 60.733 33.926 1.00 54.85 97 PRO A O 1
ATOM 661 N N . VAL A 1 99 ? 115.949 61.244 33.119 1.00 49.66 98 VAL A N 1
ATOM 662 C CA . VAL A 1 99 ? 116.150 62.663 33.360 1.00 49.44 98 VAL A CA 1
ATOM 663 C C . VAL A 1 99 ? 115.039 63.255 34.212 1.00 56.10 98 VAL A C 1
ATOM 664 O O . VAL A 1 99 ? 113.851 63.177 33.855 1.00 49.90 98 VAL A O 1
ATOM 668 N N . TYR A 1 100 ? 115.434 63.832 35.344 1.00 45.78 99 TYR A N 1
ATOM 669 C CA . TYR A 1 100 ? 114.537 64.711 36.106 1.00 43.67 99 TYR A CA 1
ATOM 670 C C . TYR A 1 100 ? 114.615 66.138 35.596 1.00 42.20 99 TYR A C 1
ATOM 671 O O . TYR A 1 100 ? 115.699 66.719 35.521 1.00 48.14 99 TYR A O 1
ATOM 680 N N . SER A 1 101 ? 113.465 66.688 35.217 1.00 36.68 100 SER A N 1
ATOM 681 C CA . SER A 1 101 ? 113.387 68.077 34.829 1.00 38.93 100 SER A CA 1
ATOM 682 C C . SER A 1 101 ? 112.831 68.834 36.013 1.00 44.76 100 SER A C 1
ATOM 683 O O . SER A 1 101 ? 111.628 68.762 36.296 1.00 39.85 100 SER A O 1
ATOM 686 N N . LEU A 1 102 ? 113.697 69.558 36.714 1.00 37.18 101 LEU A N 1
ATOM 687 C CA . LEU A 1 102 ? 113.243 70.237 37.928 1.00 36.34 101 LEU A CA 1
ATOM 688 C C . LEU A 1 102 ? 113.078 71.728 37.696 1.00 37.31 101 LEU A C 1
ATOM 689 O O . LEU A 1 102 ? 113.782 72.326 36.867 1.00 40.61 101 LEU A O 1
ATOM 694 N N . PHE A 1 103 ? 112.084 72.289 38.380 1.00 34.82 102 PHE A N 1
ATOM 695 C CA . PHE A 1 103 ? 111.835 73.720 38.462 1.00 38.17 102 PHE A CA 1
ATOM 696 C C . PHE A 1 103 ? 111.790 74.013 39.960 1.00 46.23 102 PHE A C 1
ATOM 697 O O . PHE A 1 103 ? 110.915 73.502 40.658 1.00 49.63 102 PHE A O 1
ATOM 705 N N . LEU A 1 104 ? 112.752 74.799 40.444 1.00 42.61 103 LEU A N 1
ATOM 706 C CA . LEU A 1 104 ? 112.949 75.091 41.871 1.00 39.54 103 LEU A CA 1
ATOM 707 C C . LEU A 1 104 ? 113.041 76.592 42.081 1.00 37.58 103 LEU A C 1
ATOM 708 O O . LEU A 1 104 ? 113.810 77.271 41.400 1.00 41.49 103 LEU A O 1
ATOM 713 N N . ALA A 1 105 ? 112.277 77.098 43.039 1.00 32.90 104 ALA A N 1
ATOM 714 C CA . ALA A 1 105 ? 112.426 78.450 43.507 1.00 35.84 104 ALA A CA 1
ATOM 715 C C . ALA A 1 105 ? 113.263 78.420 44.770 1.00 36.32 104 ALA A C 1
ATOM 716 O O . ALA A 1 105 ? 113.027 77.599 45.659 1.00 40.68 104 ALA A O 1
ATOM 718 N N . CYS A 1 106 ? 114.261 79.288 44.861 1.00 35.72 105 CYS A N 1
ATOM 719 C CA . CYS A 1 106 ? 115.051 79.302 46.086 1.00 34.96 105 CYS A CA 1
ATOM 720 C C . CYS A 1 106 ? 115.638 80.647 46.438 1.00 34.14 105 CYS A C 1
ATOM 721 O O . CYS A 1 106 ? 115.582 81.593 45.644 1.00 37.72 105 CYS A O 1
ATOM 724 N N . VAL A 1 107 ? 116.167 80.715 47.653 1.00 35.21 106 VAL A N 1
ATOM 725 C CA . VAL A 1 107 ? 116.841 81.894 48.179 1.00 33.66 106 VAL A CA 1
ATOM 726 C C . VAL A 1 107 ? 118.276 81.503 48.481 1.00 32.67 106 VAL A C 1
ATOM 727 O O . VAL A 1 107 ? 118.533 80.466 49.101 1.00 38.23 106 VAL A O 1
ATOM 731 N N . CYS A 1 108 ? 119.218 82.325 48.030 1.00 37.32 107 CYS A N 1
ATOM 732 C CA . CYS A 1 108 ? 120.628 82.044 48.265 1.00 39.58 107 CYS A CA 1
ATOM 733 C C . CYS A 1 108 ? 121.267 83.050 49.226 1.00 43.20 107 CYS A C 1
ATOM 734 O O . CYS A 1 108 ? 120.686 84.092 49.504 1.00 43.00 107 CYS A O 1
ATOM 737 N N . GLN A 1 109 ? 122.439 82.702 49.761 1.00 40.82 108 GLN A N 1
ATOM 738 C CA . GLN A 1 109 ? 123.161 83.531 50.725 1.00 39.91 108 GLN A CA 1
ATOM 739 C C . GLN A 1 109 ? 123.407 84.964 50.233 1.00 46.67 108 GLN A C 1
ATOM 740 O O . GLN A 1 109 ? 123.648 85.872 51.037 1.00 41.46 108 GLN A O 1
ATOM 746 N N . ASP A 1 110 ? 123.371 85.174 48.922 1.00 40.71 109 ASP A N 1
ATOM 747 C CA . ASP A 1 110 ? 123.598 86.525 48.375 1.00 45.16 109 ASP A CA 1
ATOM 748 C C . ASP A 1 110 ? 122.316 87.358 48.363 1.00 44.94 109 ASP A C 1
ATOM 749 O O . ASP A 1 110 ? 122.264 88.404 47.708 1.00 43.34 109 ASP A O 1
ATOM 754 N N . ASN A 1 111 ? 121.284 86.885 49.074 1.00 42.23 110 ASN A N 1
ATOM 755 C CA . ASN A 1 111 ? 119.950 87.520 49.081 1.00 44.19 110 ASN A CA 1
ATOM 756 C C . ASN A 1 111 ? 119.265 87.588 47.732 1.00 39.62 110 ASN A C 1
ATOM 757 O O . ASN A 1 111 ? 118.511 88.526 47.478 1.00 46.43 110 ASN A O 1
ATOM 762 N N . THR A 1 112 ? 119.543 86.629 46.858 1.00 38.56 111 THR A N 1
ATOM 763 C CA . THR A 1 112 ? 118.823 86.550 45.601 1.00 38.58 111 THR A CA 1
ATOM 764 C C . THR A 1 112 ? 117.657 85.601 45.759 1.00 34.96 111 THR A C 1
ATOM 765 O O . THR A 1 112 ? 117.690 84.669 46.575 1.00 37.42 111 THR A O 1
ATOM 769 N N . VAL A 1 113 ? 116.625 85.866 44.975 1.00 36.99 112 VAL A N 1
ATOM 770 C CA . VAL A 1 113 ? 115.504 84.968 44.794 1.00 35.89 112 VAL A CA 1
ATOM 771 C C . VAL A 1 113 ? 115.727 84.436 43.391 1.00 36.55 112 VAL A C 1
ATOM 772 O O . VAL A 1 113 ? 116.072 85.213 42.491 1.00 36.82 112 VAL A O 1
ATOM 776 N N . ARG A 1 114 ? 115.560 83.125 43.203 1.00 37.71 113 ARG A N 1
ATOM 777 C CA . ARG A 1 114 ? 115.898 82.478 41.923 1.00 33.70 113 ARG A CA 1
ATOM 778 C C . ARG A 1 114 ? 114.873 81.440 41.458 1.00 39.00 113 ARG A C 1
ATOM 779 O O . ARG A 1 114 ? 114.203 80.790 42.265 1.00 36.50 113 ARG A O 1
ATOM 787 N N . LEU A 1 115 ? 114.773 81.278 40.144 1.00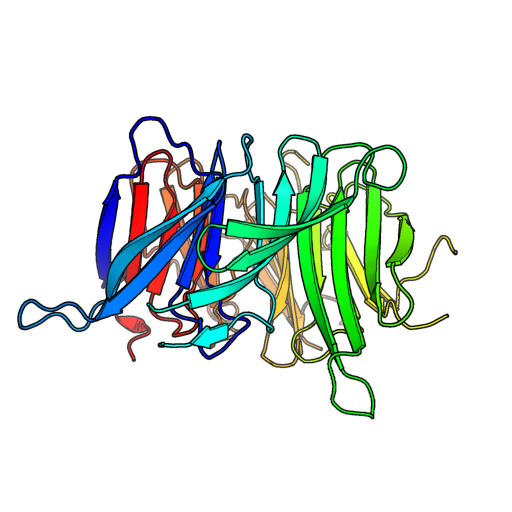 34.36 114 LEU A N 1
ATOM 788 C CA . LEU A 1 115 ? 114.135 80.116 39.580 1.00 33.07 114 LEU A CA 1
ATOM 789 C C . LEU A 1 115 ? 115.247 79.356 38.879 1.00 34.16 114 LEU A C 1
ATOM 790 O O . LEU A 1 115 ? 115.927 79.893 38.002 1.00 38.96 114 LEU A O 1
ATOM 795 N N . ILE A 1 116 ? 115.431 78.111 39.292 1.00 33.32 115 ILE A N 1
ATOM 796 C CA . ILE A 1 116 ? 116.483 77.265 38.788 1.00 35.03 115 ILE A CA 1
ATOM 797 C C . ILE A 1 116 ? 115.789 76.129 38.037 1.00 35.47 115 ILE A C 1
ATOM 798 O O . ILE A 1 116 ? 114.938 75.442 38.599 1.00 38.50 115 ILE A O 1
ATOM 803 N N . ILE A 1 117 ? 116.127 75.969 36.760 1.00 38.81 116 ILE A N 1
ATOM 804 C CA . ILE A 1 117 ? 115.501 74.975 35.872 1.00 33.27 116 ILE A CA 1
ATOM 805 C C . ILE A 1 117 ? 116.581 73.998 35.435 1.00 30.99 116 ILE A C 1
ATOM 806 O O . ILE A 1 117 ? 117.613 74.410 34.901 1.00 37.75 116 ILE A O 1
ATOM 811 N N . THR A 1 118 ? 116.365 72.708 35.679 1.00 30.72 117 THR A N 1
ATOM 812 C CA . THR A 1 118 ? 117.433 71.738 35.510 1.00 32.26 117 THR A CA 1
ATOM 813 C C . THR A 1 118 ? 117.114 70.499 34.675 1.00 36.14 117 THR A C 1
ATOM 814 O O . THR A 1 118 ? 115.955 70.162 34.456 1.00 43.68 117 THR A O 1
ATOM 818 N N . LYS A 1 119 ? 118.181 69.828 34.235 1.00 32.55 118 LYS A N 1
ATOM 819 C CA . LYS A 1 119 ? 118.126 68.470 33.696 1.00 40.54 118 LYS A CA 1
ATOM 820 C C . LYS A 1 119 ? 119.075 67.699 34.578 1.00 41.04 118 LYS A C 1
ATOM 821 O O . LYS A 1 119 ? 120.296 67.903 34.505 1.00 46.78 118 LYS A O 1
ATOM 827 N N . ASN A 1 120 ? 118.514 66.852 35.441 1.00 39.23 119 ASN A N 1
ATOM 828 C CA . ASN A 1 120 ? 119.259 66.305 36.579 1.00 43.51 119 ASN A CA 1
ATOM 829 C C . ASN A 1 120 ? 120.023 67.441 37.296 1.00 43.10 119 ASN A C 1
ATOM 830 O O . ASN A 1 120 ? 119.417 68.471 37.604 1.00 41.31 119 ASN A O 1
ATOM 835 N N . GLU A 1 121 ? 121.329 67.285 37.507 1.00 38.79 120 GLU A N 1
ATOM 836 C CA . GLU A 1 121 ? 122.136 68.304 38.177 1.00 42.28 120 GLU A CA 1
ATOM 837 C C . GLU A 1 121 ? 122.432 69.553 37.355 1.00 43.06 120 GLU A C 1
ATOM 838 O O . GLU A 1 121 ? 122.875 70.558 37.905 1.00 47.30 120 GLU A O 1
ATOM 844 N N . THR A 1 122 ? 122.210 69.504 36.051 1.00 46.50 121 THR A N 1
ATOM 845 C CA . THR A 1 122 ? 122.641 70.617 35.192 1.00 38.95 121 THR A CA 1
ATOM 846 C C . THR A 1 122 ? 121.595 71.724 35.158 1.00 37.87 121 THR A C 1
ATOM 847 O O . THR A 1 122 ? 120.434 71.478 34.832 1.00 40.08 121 THR A O 1
ATOM 851 N N . ILE A 1 123 ? 122.009 72.932 35.521 1.00 37.04 122 ILE A N 1
ATOM 852 C CA . ILE A 1 123 ? 121.141 74.097 35.465 1.00 34.50 122 ILE A CA 1
ATOM 853 C C . ILE A 1 123 ? 121.056 74.609 34.023 1.00 42.90 122 ILE A C 1
ATOM 854 O O . ILE A 1 123 ? 121.907 75.379 33.573 1.00 44.36 122 ILE A O 1
ATOM 859 N N . ILE A 1 124 ? 120.025 74.203 33.292 1.00 39.30 123 ILE A N 1
ATOM 860 C CA . ILE A 1 124 ? 119.922 74.650 31.908 1.00 35.19 123 ILE A CA 1
ATOM 861 C C . ILE A 1 124 ? 119.560 76.130 31.828 1.00 39.74 123 ILE A C 1
ATOM 862 O O . ILE A 1 124 ? 120.069 76.848 30.971 1.00 38.52 123 ILE A O 1
ATOM 867 N N . THR A 1 125 ? 118.734 76.593 32.766 1.00 37.08 124 THR A N 1
ATOM 868 C CA . THR A 1 125 ? 118.272 77.972 32.788 1.00 34.78 124 THR A CA 1
ATOM 869 C C . THR A 1 125 ? 118.137 78.404 34.233 1.00 33.66 124 THR A C 1
ATOM 870 O O . THR A 1 125 ? 117.693 77.635 35.067 1.00 43.04 124 THR A O 1
ATOM 874 N N . GLN A 1 126 ? 118.498 79.646 34.512 1.00 34.25 125 GLN A N 1
ATOM 875 C CA . GLN A 1 126 ? 118.432 80.174 35.863 1.00 38.25 125 GLN A CA 1
ATOM 876 C C . GLN A 1 126 ? 118.050 81.638 35.730 1.00 35.55 125 GLN A C 1
ATOM 877 O O . GLN A 1 126 ? 118.645 82.360 34.922 1.00 40.01 125 GLN A O 1
ATOM 883 N N . HIS A 1 127 ? 117.026 82.060 36.471 1.00 35.92 126 HIS A N 1
ATOM 884 C CA . HIS A 1 127 ? 116.664 83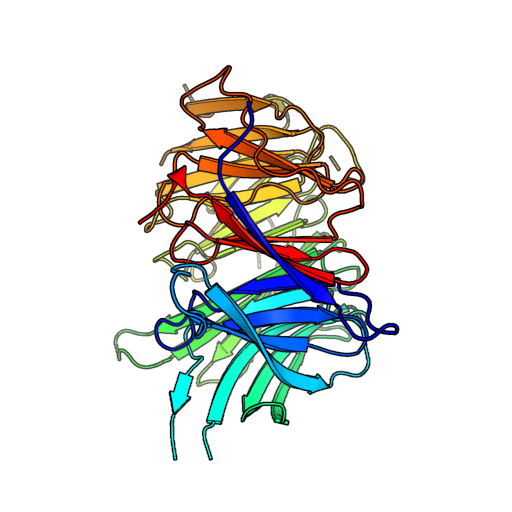.482 36.543 1.00 33.40 126 HIS A CA 1
ATOM 885 C C . HIS A 1 127 ? 116.978 83.948 37.918 1.00 34.25 126 HIS A C 1
ATOM 886 O O . HIS A 1 127 ? 116.630 83.279 38.903 1.00 42.94 126 HIS A O 1
ATOM 893 N N . VAL A 1 128 ? 117.643 85.095 38.010 1.00 36.86 127 VAL A N 1
ATOM 894 C CA . VAL A 1 128 ? 118.134 85.581 39.291 1.00 38.59 127 VAL A CA 1
ATOM 895 C C . VAL A 1 128 ? 117.609 86.971 39.578 1.00 39.06 127 VAL A C 1
ATOM 896 O O . VAL A 1 128 ? 117.816 87.895 38.789 1.00 44.39 127 VAL A O 1
ATOM 900 N N . LEU A 1 129 ? 116.911 87.119 40.700 1.00 42.74 128 LEU A N 1
ATOM 901 C CA . LEU A 1 129 ? 116.398 88.435 41.082 1.00 40.63 128 LEU A CA 1
ATOM 902 C C . LEU A 1 129 ? 117.236 88.981 42.239 1.00 40.88 128 LEU A C 1
ATOM 903 O O . LEU A 1 129 ? 117.173 88.472 43.365 1.00 43.11 128 LEU A O 1
ATOM 908 N N . GLY A 1 130 ? 118.050 89.993 41.933 1.00 37.56 129 GLY A N 1
ATOM 909 C CA . GLY A 1 130 ? 118.947 90.609 42.914 1.00 40.07 129 GLY A CA 1
ATOM 910 C C . GLY A 1 130 ? 119.169 92.089 42.656 1.00 42.45 129 GLY A C 1
ATOM 911 O O . GLY A 1 130 ? 118.283 92.786 42.137 1.00 46.86 129 GLY A O 1
ATOM 912 N N . GLY A 1 131 ? 120.352 92.574 43.021 1.00 43.27 130 GLY A N 1
ATOM 913 C CA . GLY A 1 131 ? 120.700 93.982 42.802 1.00 47.07 130 GLY A CA 1
ATOM 914 C C . GLY A 1 131 ? 119.660 94.933 43.380 1.00 58.75 130 GLY A C 1
ATOM 915 O O . GLY A 1 131 ? 119.267 94.812 44.544 1.00 53.94 130 GLY A O 1
ATOM 916 N N . LYS A 1 132 ? 119.205 95.871 42.557 1.00 63.52 131 LYS A N 1
ATOM 917 C CA . LYS A 1 132 ? 118.239 96.867 43.003 1.00 55.94 131 LYS A CA 1
ATOM 918 C C . LYS A 1 132 ? 116.805 96.399 42.830 1.00 49.78 131 LYS A C 1
ATOM 919 O O . LYS A 1 132 ? 115.912 96.922 43.480 1.00 50.95 131 LYS A O 1
ATOM 925 N N . SER A 1 133 ? 116.579 95.420 41.957 1.00 48.97 132 SER A N 1
ATOM 926 C CA . SER A 1 133 ? 115.218 94.940 41.710 1.00 48.37 132 SER A CA 1
ATOM 927 C C . SER A 1 133 ? 114.695 94.012 42.812 1.00 43.16 132 SER A C 1
ATOM 928 O O . SER A 1 133 ? 113.497 93.866 42.963 1.00 48.16 132 SER A O 1
ATOM 931 N N . GLY A 1 134 ? 115.601 93.382 43.556 1.00 46.96 133 GLY A N 1
ATOM 932 C CA . GLY A 1 134 ? 115.245 92.354 44.528 1.00 38.47 133 GLY A CA 1
ATOM 933 C C . GLY A 1 134 ? 115.158 92.916 45.927 1.00 48.97 133 GLY A C 1
ATOM 934 O O . GLY A 1 134 ? 114.947 94.122 46.112 1.00 46.17 133 GLY A O 1
ATOM 935 N N . HIS A 1 135 ? 115.302 92.041 46.918 1.00 37.51 134 HIS A N 1
ATOM 936 C CA . HIS A 1 135 ? 115.196 92.452 48.311 1.00 41.71 134 HIS A CA 1
ATOM 937 C C . HIS A 1 135 ? 116.440 93.190 48.728 1.00 54.22 134 HIS A C 1
ATOM 938 O O . HIS A 1 135 ? 117.517 92.917 48.215 1.00 47.48 134 HIS A O 1
ATOM 945 N N . HIS A 1 136 ? 116.312 94.122 49.666 1.00 47.59 135 HIS A N 1
ATOM 946 C CA . HIS A 1 136 ? 117.442 94.949 50.090 1.00 50.14 135 HIS A CA 1
ATOM 947 C C . HIS A 1 136 ? 117.955 94.586 51.448 1.00 54.26 135 HIS A C 1
ATOM 948 O O . HIS A 1 136 ? 118.694 95.351 52.061 1.00 71.92 135 HIS A O 1
ATOM 955 N N . ASN A 1 137 ? 117.558 93.406 51.916 1.00 54.20 136 ASN A N 1
ATOM 956 C CA . ASN A 1 137 ? 117.948 92.855 53.214 1.00 52.81 136 ASN A CA 1
ATOM 957 C C . ASN A 1 137 ? 117.718 91.323 53.172 1.00 52.22 136 ASN A C 1
ATOM 958 O O . ASN A 1 137 ? 117.424 90.781 52.106 1.00 49.24 136 ASN A O 1
ATOM 963 N N . PHE A 1 138 ? 117.850 90.626 54.301 1.00 39.29 137 PHE A N 1
ATOM 964 C CA . PHE A 1 138 ? 117.677 89.171 54.316 1.00 41.36 137 PHE A CA 1
ATOM 965 C C . PHE A 1 138 ? 116.294 88.740 53.822 1.00 46.14 137 PHE A C 1
ATOM 966 O O . PHE A 1 138 ? 115.269 89.294 54.243 1.00 44.32 137 PHE A O 1
ATOM 974 N N . VAL A 1 139 ? 116.272 87.754 52.931 1.00 46.33 138 VAL A N 1
ATOM 975 C CA . VAL A 1 139 ? 115.019 87.124 52.490 1.00 35.53 138 VAL A CA 1
ATOM 976 C C . VAL A 1 139 ? 114.669 85.964 53.433 1.00 37.37 138 VAL A C 1
ATOM 977 O O . VAL A 1 139 ? 115.495 85.095 53.666 1.00 45.10 138 VAL A O 1
ATOM 981 N N . ASN A 1 140 ? 113.455 85.957 53.987 1.00 38.73 139 ASN A N 1
ATOM 982 C CA . ASN A 1 140 ? 113.088 84.961 55.006 1.00 33.88 139 ASN A CA 1
ATOM 983 C C . ASN A 1 140 ? 112.281 83.786 54.497 1.00 37.55 139 ASN A C 1
ATOM 984 O O . ASN A 1 140 ? 112.211 82.751 55.153 1.00 33.01 139 ASN A O 1
ATOM 989 N N . ASP A 1 141 ? 111.653 83.930 53.337 1.00 32.74 140 ASP A N 1
ATOM 990 C CA . ASP A 1 141 ? 110.810 82.850 52.836 1.00 32.15 140 ASP A CA 1
ATOM 991 C C . ASP A 1 141 ? 110.455 83.078 51.371 1.00 37.57 140 ASP A C 1
ATOM 992 O O . ASP A 1 141 ? 110.559 84.209 50.871 1.00 32.02 140 ASP A O 1
ATOM 997 N N . ILE A 1 142 ? 110.059 81.998 50.696 1.00 31.12 141 ILE A N 1
ATOM 998 C CA . ILE A 1 142 ? 109.762 82.016 49.267 1.00 30.94 141 ILE A CA 1
ATOM 999 C C . ILE A 1 142 ? 108.665 80.982 48.962 1.00 34.24 141 ILE A C 1
ATOM 1000 O O . ILE A 1 142 ? 108.514 80.007 49.683 1.00 37.04 141 ILE A O 1
ATOM 1005 N N . ASP A 1 143 ? 107.870 81.212 47.923 1.00 36.31 142 ASP A N 1
ATOM 1006 C CA . ASP A 1 143 ? 106.977 80.168 47.437 1.00 29.44 142 ASP A CA 1
ATOM 1007 C C . ASP A 1 143 ? 106.804 80.381 45.936 1.00 32.80 142 ASP A C 1
ATOM 1008 O O . ASP A 1 143 ? 107.105 81.458 45.426 1.00 35.79 142 ASP A O 1
ATOM 1013 N N . ILE A 1 144 ? 106.320 79.359 45.236 1.00 34.66 143 ILE A N 1
ATOM 1014 C CA . ILE A 1 144 ? 106.133 79.453 43.802 1.00 37.75 143 ILE A CA 1
ATOM 1015 C C . ILE A 1 144 ? 104.784 78.851 43.422 1.00 41.30 143 ILE A C 1
ATOM 1016 O O . ILE A 1 144 ? 104.357 77.862 43.997 1.00 38.42 143 ILE A O 1
ATOM 1021 N N . ALA A 1 145 ? 104.104 79.454 42.458 1.00 40.59 144 ALA A N 1
ATOM 1022 C CA . ALA A 1 145 ? 102.877 78.861 41.957 1.00 40.33 144 ALA A CA 1
ATOM 1023 C C . ALA A 1 145 ? 102.836 78.885 40.436 1.00 44.87 144 ALA A C 1
ATOM 1024 O O . ALA A 1 145 ? 103.373 79.798 39.784 1.00 46.58 144 ALA A O 1
ATOM 1026 N N . ASP A 1 146 ? 102.198 77.863 39.885 1.00 47.46 145 ASP A N 1
ATOM 1027 C CA . ASP A 1 146 ? 101.962 77.762 38.454 1.00 51.22 145 ASP A CA 1
ATOM 1028 C C . ASP A 1 146 ? 100.563 78.282 38.149 1.00 52.09 145 ASP A C 1
ATOM 1029 O O . ASP A 1 146 ? 99.595 77.870 38.785 1.00 49.68 145 ASP A O 1
ATOM 1034 N N . VAL A 1 147 ? 100.461 79.218 37.207 1.00 49.46 146 VAL A N 1
ATOM 1035 C CA . VAL A 1 147 ? 99.159 79.772 36.821 1.00 68.37 146 VAL A CA 1
ATOM 1036 C C . VAL A 1 147 ? 98.785 79.310 35.417 1.00 69.06 146 VAL A C 1
ATOM 1037 O O . VAL A 1 147 ? 99.584 79.437 34.470 1.00 64.41 146 VAL A O 1
ATOM 1041 N N . TYR A 1 148 ? 97.579 78.748 35.313 1.00 73.59 147 TYR A N 1
ATOM 1042 C CA . TYR A 1 148 ? 97.012 78.289 34.042 1.00 97.28 147 TYR A CA 1
ATOM 1043 C C . TYR A 1 148 ? 95.804 79.150 33.681 1.00 119.52 147 TYR A C 1
ATOM 1044 O O . TYR A 1 148 ? 94.917 79.364 34.516 1.00 109.99 147 TYR A O 1
ATOM 1053 N N . SER A 1 149 ? 95.774 79.650 32.446 1.00 139.06 148 SER A N 1
ATOM 1054 C CA . SER A 1 149 ? 94.658 80.480 31.971 1.00 158.32 148 SER A CA 1
ATOM 1055 C C . SER A 1 149 ? 93.470 79.627 31.496 1.00 153.28 148 SER A C 1
ATOM 1056 O O . SER A 1 149 ? 93.460 78.404 31.684 1.00 107.45 148 SER A O 1
ATOM 1059 N N . ALA A 1 150 ? 92.472 80.277 30.893 1.00 166.55 149 ALA A N 1
ATOM 1060 C CA . ALA A 1 150 ? 91.316 79.582 30.310 1.00 158.09 149 ALA A CA 1
ATOM 1061 C C . ALA A 1 150 ? 91.743 78.633 29.183 1.00 162.12 149 ALA A C 1
ATOM 1062 O O . ALA A 1 150 ? 91.006 77.718 28.817 1.00 140.85 149 ALA A O 1
ATOM 1064 N N . ASP A 1 151 ? 92.946 78.865 28.657 1.00 172.86 150 ASP A N 1
ATOM 1065 C CA . ASP A 1 151 ? 93.573 78.037 27.623 1.00 142.11 150 ASP A CA 1
ATOM 1066 C C . ASP A 1 151 ? 93.988 76.655 28.154 1.00 140.65 150 ASP A C 1
ATOM 1067 O O . ASP A 1 151 ? 94.071 75.691 27.387 1.00 108.38 150 ASP A O 1
ATOM 1072 N N . ASN A 1 152 ? 94.241 76.576 29.464 1.00 155.10 151 ASN A N 1
ATOM 1073 C CA . ASN A 1 152 ? 94.683 75.349 30.162 1.00 125.62 151 ASN A CA 1
ATOM 1074 C C . ASN A 1 152 ? 96.160 74.995 29.943 1.00 109.93 151 ASN A C 1
ATOM 1075 O O . ASN A 1 152 ? 96.610 73.891 30.277 1.00 88.94 151 ASN A O 1
ATOM 1080 N N . ARG A 1 153 ? 96.904 75.950 29.390 1.00 112.37 152 ARG A N 1
ATOM 1081 C CA . ARG A 1 153 ? 98.352 75.841 29.283 1.00 130.08 152 ARG A CA 1
ATOM 1082 C C . ARG A 1 153 ? 99.003 76.675 30.401 1.00 118.26 152 ARG A C 1
ATOM 1083 O O . ARG A 1 153 ? 98.350 77.537 31.007 1.00 98.82 152 ARG A O 1
ATOM 1091 N N . LEU A 1 154 ? 100.276 76.395 30.682 1.00 93.95 153 LEU A N 1
ATOM 1092 C CA . LEU A 1 154 ? 101.064 77.178 31.628 1.00 92.60 153 LEU A CA 1
ATOM 1093 C C . LEU A 1 154 ? 101.218 78.627 31.163 1.00 93.55 153 LEU A C 1
ATOM 1094 O O . LEU A 1 154 ? 102.027 78.928 30.278 1.00 91.30 153 LEU A O 1
ATOM 1099 N N . ALA A 1 155 ? 100.433 79.513 31.771 1.00 85.59 154 ALA A N 1
ATOM 1100 C CA . ALA A 1 155 ? 100.490 80.942 31.467 1.00 72.85 154 ALA A CA 1
ATOM 1101 C C . ALA A 1 155 ? 101.653 81.631 32.184 1.00 67.35 154 ALA A C 1
ATOM 1102 O O . ALA A 1 155 ? 102.428 82.348 31.553 1.00 72.39 154 ALA A O 1
ATOM 1104 N N . GLU A 1 156 ? 101.778 81.409 33.496 1.00 67.72 155 GLU A N 1
ATOM 1105 C CA . GLU A 1 156 ? 102.832 82.059 34.294 1.00 62.89 155 GLU A CA 1
ATOM 1106 C C . GLU A 1 156 ? 103.385 81.151 35.398 1.00 60.56 155 GLU A C 1
ATOM 1107 O O . GLU A 1 156 ? 102.680 80.285 35.932 1.00 56.21 155 GLU A O 1
ATOM 1113 N N . GLN A 1 157 ? 104.654 81.355 35.730 1.00 50.38 156 GLN A N 1
ATOM 1114 C CA . GLN A 1 157 ? 105.189 80.901 37.006 1.00 56.13 156 GLN A CA 1
ATOM 1115 C C . GLN A 1 157 ? 105.369 82.131 37.862 1.00 50.97 156 GLN A C 1
ATOM 1116 O O . GLN A 1 157 ? 105.928 83.121 37.406 1.00 54.76 156 GLN A O 1
ATOM 1122 N N . VAL A 1 158 ? 104.863 82.075 39.092 1.00 49.81 157 VAL A N 1
ATOM 1123 C CA . VAL A 1 158 ? 104.853 83.234 39.990 1.00 37.23 157 VAL A CA 1
ATOM 1124 C C . VAL A 1 158 ? 105.610 82.911 41.278 1.00 42.72 157 VAL A C 1
ATOM 1125 O O . VAL A 1 158 ? 105.276 81.961 41.999 1.00 41.03 157 VAL A O 1
ATOM 1129 N N . ILE A 1 159 ? 106.621 83.717 41.568 1.00 38.87 158 ILE A N 1
ATOM 1130 C CA . ILE A 1 159 ? 107.406 83.542 42.763 1.00 38.72 158 ILE A CA 1
ATOM 1131 C C . ILE A 1 159 ? 107.110 84.677 43.734 1.00 44.52 158 ILE A C 1
ATOM 1132 O O . ILE A 1 159 ? 107.158 85.857 43.359 1.00 47.77 158 ILE A O 1
ATOM 1137 N N . ALA A 1 160 ? 106.781 84.316 44.970 1.00 33.93 159 ALA A N 1
ATOM 1138 C CA . ALA A 1 160 ? 106.552 85.314 46.024 1.00 32.07 159 ALA A CA 1
ATOM 1139 C C . ALA A 1 160 ? 107.644 85.178 47.050 1.00 34.59 159 ALA A C 1
ATOM 1140 O O . ALA A 1 160 ? 107.992 84.050 47.436 1.00 33.26 159 ALA A O 1
ATOM 1142 N N . SER A 1 161 ? 108.157 86.311 47.527 1.00 29.08 160 SER A N 1
ATOM 1143 C CA . SER A 1 161 ? 109.209 86.289 48.538 1.00 33.86 160 SER A CA 1
ATOM 1144 C C . SER A 1 161 ? 109.049 87.436 49.519 1.00 37.44 160 SER A C 1
ATOM 1145 O O . SER A 1 161 ? 108.502 88.486 49.177 1.00 38.22 160 SER A O 1
ATOM 1148 N N . VAL A 1 162 ? 109.504 87.228 50.749 1.00 33.26 161 VAL A N 1
ATOM 1149 C CA . VAL A 1 162 ? 109.373 88.255 51.786 1.00 31.86 161 VAL A CA 1
ATOM 1150 C C . VAL A 1 162 ? 110.696 88.402 52.496 1.00 35.57 161 VAL A C 1
ATOM 1151 O O . VAL A 1 162 ? 111.453 87.444 52.586 1.00 40.45 161 VAL A O 1
ATOM 1155 N N . GLY A 1 163 ? 110.987 89.609 52.973 1.00 43.57 162 GLY A N 1
ATOM 1156 C CA . GLY A 1 163 ? 112.248 89.865 53.642 1.00 40.37 162 GLY A CA 1
ATOM 1157 C C . GLY A 1 163 ? 112.210 90.854 54.801 1.00 48.37 162 GLY A C 1
ATOM 1158 O O . GLY A 1 163 ? 111.157 91.389 55.153 1.00 39.03 162 GLY A O 1
ATOM 1159 N N . ASP A 1 164 ? 113.382 91.063 55.398 1.00 42.23 163 ASP A N 1
ATOM 1160 C CA . ASP A 1 164 ? 113.599 92.029 56.459 1.00 44.65 163 ASP A CA 1
ATOM 1161 C C . ASP A 1 164 ? 113.522 93.471 55.944 1.00 39.04 163 ASP A C 1
ATOM 1162 O O . ASP A 1 164 ? 113.453 94.395 56.740 1.00 50.04 163 ASP A O 1
ATOM 1167 N N . ASP A 1 165 ? 113.525 93.665 54.626 1.00 39.06 164 ASP A N 1
ATOM 1168 C CA . ASP A 1 165 ? 113.282 95.005 54.058 1.00 39.90 164 ASP A CA 1
ATOM 1169 C C . ASP A 1 165 ? 111.794 95.337 54.088 1.00 44.27 164 ASP A C 1
ATOM 1170 O O . ASP A 1 165 ? 111.366 96.297 53.458 1.00 43.15 164 ASP A O 1
ATOM 1175 N N . CYS A 1 166 ? 111.008 94.514 54.785 1.00 41.17 165 CYS A N 1
ATOM 1176 C CA . CYS A 1 166 ? 109.586 94.777 54.998 1.00 45.07 165 CYS A CA 1
ATOM 1177 C C . CYS A 1 166 ? 108.839 94.901 53.681 1.00 44.99 165 CYS A C 1
ATOM 1178 O O . CYS A 1 166 ? 107.942 95.729 53.542 1.00 39.20 165 CYS A O 1
ATOM 1181 N N . THR A 1 167 ? 109.213 94.085 52.701 1.00 38.79 166 THR A N 1
ATOM 1182 C CA . THR A 1 167 ? 108.438 94.062 51.485 1.00 42.63 166 THR A CA 1
ATOM 1183 C C . THR A 1 167 ? 108.091 92.643 51.039 1.00 43.89 166 THR A C 1
ATOM 1184 O O . THR A 1 167 ? 108.773 91.683 51.401 1.00 41.76 166 THR A O 1
ATOM 1188 N N . LEU A 1 168 ? 106.987 92.541 50.300 1.00 35.90 167 LEU A N 1
ATOM 1189 C CA . LEU A 1 168 ? 106.580 91.340 49.625 1.00 35.64 167 LEU A CA 1
ATOM 1190 C C . LEU A 1 168 ? 106.854 91.571 48.156 1.00 38.15 167 LEU A C 1
ATOM 1191 O O . LEU A 1 168 ? 106.418 92.575 47.600 1.00 38.30 167 LEU A O 1
ATOM 1196 N N . ILE A 1 169 ? 107.595 90.659 47.528 1.00 40.66 168 ILE A N 1
ATOM 1197 C CA . ILE A 1 169 ? 107.855 90.768 46.091 1.00 33.32 168 ILE A CA 1
ATOM 1198 C C . ILE A 1 169 ? 107.106 89.703 45.338 1.00 32.57 168 ILE A C 1
ATOM 1199 O O . ILE A 1 169 ? 107.165 88.528 45.691 1.00 40.78 168 ILE A O 1
ATOM 1204 N N . ILE A 1 170 ? 106.371 90.127 44.316 1.00 36.77 169 ILE A N 1
ATOM 1205 C CA . ILE A 1 170 ? 105.706 89.203 43.413 1.00 32.87 169 ILE A CA 1
ATOM 1206 C C . ILE A 1 170 ? 106.414 89.272 42.069 1.00 43.04 169 ILE A C 1
ATOM 1207 O O . ILE A 1 170 ? 106.556 90.347 41.466 1.00 46.36 169 ILE A O 1
ATOM 1212 N N . TRP A 1 171 ? 106.852 88.112 41.605 1.00 40.86 170 TRP A N 1
ATOM 1213 C CA . TRP A 1 171 ? 107.709 88.030 40.441 1.00 38.17 170 TRP A CA 1
ATOM 1214 C C . TRP A 1 171 ? 107.076 87.052 39.510 1.00 42.08 170 TRP A C 1
ATOM 1215 O O . TRP A 1 171 ? 107.079 85.843 39.758 1.00 42.01 170 TRP A O 1
ATOM 1226 N N . ARG A 1 172 ? 106.482 87.575 38.442 1.00 42.06 171 ARG A N 1
ATOM 1227 C CA . ARG A 1 172 ? 105.796 86.731 37.472 1.00 46.04 171 ARG A CA 1
ATOM 1228 C C . ARG A 1 172 ? 106.640 86.531 36.234 1.00 49.72 171 ARG A C 1
ATOM 1229 O O . ARG A 1 172 ? 107.123 87.501 35.642 1.00 50.81 171 ARG A O 1
ATOM 1237 N N . LEU A 1 173 ? 106.813 85.276 35.845 1.00 54.05 172 LEU A N 1
ATOM 1238 C CA . LEU A 1 173 ? 107.473 84.951 34.577 1.00 61.67 172 LEU A CA 1
ATOM 1239 C C . LEU A 1 173 ? 106.385 84.530 33.613 1.00 53.73 172 LEU A C 1
ATOM 1240 O O . LEU A 1 173 ? 105.775 83.475 33.788 1.00 69.91 172 LEU A O 1
ATOM 1245 N N . THR A 1 174 ? 106.137 85.384 32.616 1.00 77.41 173 THR A N 1
ATOM 1246 C CA . THR A 1 174 ? 104.959 85.295 31.740 1.00 77.37 173 THR A CA 1
ATOM 1247 C C . THR A 1 174 ? 105.317 84.929 30.298 1.00 89.10 173 THR A C 1
ATOM 1248 O O . THR A 1 174 ? 106.498 84.839 29.944 1.00 72.96 173 THR A O 1
ATOM 1252 N N . ASP A 1 175 ? 104.273 84.708 29.489 1.00 107.37 174 ASP A N 1
ATOM 1253 C CA . ASP A 1 175 ? 104.361 84.644 28.027 1.00 112.63 174 ASP A CA 1
ATOM 1254 C C . ASP A 1 175 ? 104.739 86.002 27.423 1.00 132.07 174 ASP A C 1
ATOM 1255 O O . ASP A 1 175 ? 104.901 86.125 26.209 1.00 153.83 174 ASP A O 1
ATOM 1260 N N . GLU A 1 176 ? 104.860 87.014 28.281 1.00 154.64 175 GLU A N 1
ATOM 1261 C CA . GLU A 1 176 ? 105.234 88.369 27.877 1.00 118.05 175 GLU A CA 1
ATOM 1262 C C . GLU A 1 176 ? 106.628 88.713 28.403 1.00 106.41 175 GLU A C 1
ATOM 1263 O O . GLU A 1 176 ? 107.212 89.728 28.018 1.00 100.54 175 GLU A O 1
ATOM 1269 N N . GLY A 1 177 ? 107.150 87.862 29.284 1.00 103.82 176 GLY A N 1
ATOM 1270 C CA . GLY A 1 177 ? 108.396 88.138 30.001 1.00 83.76 176 GLY A CA 1
ATOM 1271 C C . GLY A 1 177 ? 108.119 88.480 31.459 1.00 69.20 176 GLY A C 1
ATOM 1272 O O . GLY A 1 177 ? 106.991 88.317 31.929 1.00 62.68 176 GLY A O 1
ATOM 1273 N N . PRO A 1 178 ? 109.142 88.963 32.184 1.00 63.26 177 PRO A N 1
ATOM 1274 C CA . PRO A 1 178 ? 108.981 89.223 33.619 1.00 64.55 177 PRO A CA 1
ATOM 1275 C C . PRO A 1 178 ? 108.057 90.393 33.956 1.00 68.99 177 PRO A C 1
ATOM 1276 O O . PRO A 1 178 ? 108.099 91.435 33.301 1.00 66.04 177 PRO A O 1
ATOM 1280 N N . ILE A 1 179 ? 107.216 90.196 34.967 1.00 61.80 178 ILE A N 1
ATOM 1281 C CA . ILE A 1 179 ? 106.526 91.296 35.626 1.00 51.91 178 ILE A CA 1
ATOM 1282 C C . ILE A 1 179 ? 106.875 91.290 37.120 1.00 48.00 178 ILE A C 1
ATOM 1283 O O . ILE A 1 179 ? 106.691 90.286 37.817 1.00 52.24 178 ILE A O 1
ATOM 1288 N N . LEU A 1 180 ? 107.385 92.426 37.581 1.00 45.09 179 LEU A N 1
ATOM 1289 C CA . LEU A 1 180 ? 107.886 92.616 38.933 1.00 43.90 179 LEU A CA 1
ATOM 1290 C C . LEU A 1 180 ? 106.978 93.588 39.685 1.00 54.09 179 LEU A C 1
ATOM 1291 O O . LEU A 1 180 ? 106.571 94.596 39.115 1.00 51.26 179 LEU A O 1
ATOM 1296 N N . ALA A 1 181 ? 106.657 93.281 40.948 1.00 44.87 180 ALA A N 1
ATOM 1297 C CA . ALA A 1 181 ? 105.846 94.163 41.808 1.00 41.09 180 ALA A CA 1
ATOM 1298 C C . ALA A 1 181 ? 106.244 93.981 43.275 1.00 40.11 180 ALA A C 1
ATOM 1299 O O . ALA A 1 181 ? 106.423 92.852 43.741 1.00 49.85 180 ALA A O 1
ATOM 1301 N N . GLY A 1 182 ? 106.382 95.093 43.993 1.00 43.26 181 GLY A N 1
ATOM 1302 C CA . GLY A 1 182 ? 106.739 95.097 45.419 1.00 37.12 181 GLY A CA 1
ATOM 1303 C C . GLY A 1 182 ? 105.623 95.691 46.253 1.00 47.51 181 GLY A C 1
ATOM 1304 O O . GLY A 1 182 ? 105.032 96.687 45.868 1.00 48.72 181 GLY A O 1
ATOM 1305 N N . TYR A 1 183 ? 105.316 95.076 47.390 1.00 47.10 182 TYR A N 1
ATOM 1306 C CA . TYR A 1 183 ? 104.258 95.571 48.266 1.00 40.28 182 TYR A CA 1
ATOM 1307 C C . TYR A 1 183 ? 104.789 95.782 49.684 1.00 47.63 182 TYR A C 1
ATOM 1308 O O . TYR A 1 183 ? 105.521 94.941 50.203 1.00 49.99 182 TYR A O 1
ATOM 1317 N N . PRO A 1 184 ? 104.426 96.906 50.315 1.00 54.53 183 PRO A N 1
ATOM 1318 C CA . PRO A 1 184 ? 105.030 97.231 51.615 1.00 49.67 183 PRO A CA 1
ATOM 1319 C C . PRO A 1 184 ? 104.372 96.491 52.772 1.00 40.34 183 PRO A C 1
ATOM 1320 O O . PRO A 1 184 ? 103.161 96.284 52.768 1.00 44.43 183 PRO A O 1
ATOM 1324 N N . LEU A 1 185 ? 105.176 96.084 53.748 1.00 42.49 184 LEU A N 1
ATOM 1325 C CA . LEU A 1 185 ? 104.682 95.406 54.939 1.00 43.12 184 LEU A CA 1
ATOM 1326 C C . LEU A 1 185 ? 104.974 96.317 56.124 1.00 41.49 184 LEU A C 1
ATOM 1327 O O . LEU A 1 185 ? 105.797 97.207 56.013 1.00 42.15 184 LEU A O 1
ATOM 1332 N N . SER A 1 186 ? 104.343 96.067 57.268 1.00 38.36 185 SER A N 1
ATOM 1333 C CA . SER A 1 186 ? 104.506 96.951 58.424 1.00 42.01 185 SER A CA 1
ATOM 1334 C C . SER A 1 186 ? 105.643 96.526 59.360 1.00 49.67 185 SER A C 1
ATOM 1335 O O . SER A 1 186 ? 105.978 97.234 60.314 1.00 57.82 185 SER A O 1
ATOM 1338 N N . SER A 1 187 ? 106.225 95.365 59.075 1.00 47.95 186 SER A N 1
ATOM 1339 C CA . SER A 1 187 ? 107.360 94.809 59.815 1.00 41.29 186 SER A CA 1
ATOM 1340 C C . SER A 1 187 ? 107.926 93.691 58.923 1.00 46.36 186 SER A C 1
ATOM 1341 O O . SER A 1 187 ? 107.310 93.352 57.911 1.00 43.96 186 SER A O 1
ATOM 1344 N N . PRO A 1 188 ? 109.098 93.121 59.275 1.00 44.58 187 PRO A N 1
ATOM 1345 C CA . PRO A 1 188 ? 109.713 92.132 58.375 1.00 39.26 187 PRO A CA 1
ATOM 1346 C C . PRO A 1 188 ? 108.774 90.981 57.968 1.00 41.43 187 PRO A C 1
ATOM 1347 O O . PRO A 1 188 ? 108.012 90.463 58.807 1.00 37.18 187 PRO A O 1
ATOM 1351 N N . GLY A 1 189 ? 108.797 90.616 56.681 1.00 30.43 188 GLY A N 1
ATOM 1352 C CA . GLY A 1 189 ? 108.005 89.471 56.198 1.00 35.08 188 GLY A CA 1
ATOM 1353 C C . GLY A 1 189 ? 108.757 88.210 56.563 1.00 39.40 188 GLY A C 1
ATOM 1354 O O . GLY A 1 189 ? 109.926 88.076 56.209 1.00 40.07 188 GLY A O 1
ATOM 1355 N N . ILE A 1 190 ? 108.114 87.309 57.298 1.00 32.50 189 ILE A N 1
ATOM 1356 C CA . ILE A 1 190 ? 108.786 86.083 57.767 1.00 34.20 189 ILE A CA 1
ATOM 1357 C C . ILE A 1 190 ? 108.208 84.794 57.168 1.00 37.68 189 ILE A C 1
ATOM 1358 O O . ILE A 1 190 ? 108.821 83.754 57.261 1.00 33.91 189 ILE A O 1
ATOM 1363 N N . SER A 1 191 ? 107.030 84.852 56.550 1.00 35.23 190 SER A N 1
ATOM 1364 C CA . SER A 1 191 ? 106.556 83.688 55.801 1.00 32.35 190 SER A CA 1
ATOM 1365 C C . SER A 1 191 ? 105.660 84.110 54.656 1.00 33.03 190 SER A C 1
ATOM 1366 O O . SER A 1 191 ? 105.031 85.168 54.704 1.00 38.43 190 SER A O 1
ATOM 1369 N N . VAL A 1 192 ? 105.621 83.282 53.620 1.00 30.58 191 VAL A N 1
ATOM 1370 C CA . VAL A 1 192 ? 104.713 83.499 52.501 1.00 32.22 191 VAL A CA 1
ATOM 1371 C C . VAL A 1 192 ? 104.296 82.150 51.930 1.00 37.45 191 VAL A C 1
ATOM 1372 O O . VAL A 1 192 ? 105.102 81.232 51.868 1.00 40.39 191 VAL A O 1
ATOM 1376 N N . GLN A 1 193 ? 103.033 82.027 51.540 1.00 33.94 192 GLN A N 1
ATOM 1377 C CA . GLN A 1 193 ? 102.545 80.789 50.973 1.00 33.28 192 GLN A CA 1
ATOM 1378 C C . GLN A 1 193 ? 101.331 81.047 50.102 1.00 38.99 192 GLN A C 1
ATOM 1379 O O . GLN A 1 193 ? 100.376 81.704 50.541 1.00 36.98 192 GLN A O 1
ATOM 1385 N N . PHE A 1 194 ? 101.369 80.527 48.874 1.00 34.12 193 PHE A N 1
ATOM 1386 C CA . PHE A 1 194 ? 100.209 80.569 47.978 1.00 36.53 193 PHE A CA 1
ATOM 1387 C C . PHE A 1 194 ? 99.101 79.685 48.544 1.00 39.66 193 PHE A C 1
ATOM 1388 O O . PHE A 1 194 ? 99.365 78.675 49.199 1.00 38.98 193 PHE A O 1
ATOM 1396 N N . ARG A 1 195 ? 97.860 80.088 48.318 1.00 40.42 194 ARG A N 1
ATOM 1397 C CA . ARG A 1 195 ? 96.720 79.324 48.806 1.00 41.52 194 ARG A CA 1
ATOM 1398 C C . ARG A 1 195 ? 96.517 78.050 47.994 1.00 43.07 194 ARG A C 1
ATOM 1399 O O . ARG A 1 195 ? 96.362 78.116 46.775 1.00 38.81 194 ARG A O 1
ATOM 1407 N N . PRO A 1 196 ? 96.525 76.884 48.665 1.00 43.50 195 PRO A N 1
ATOM 1408 C CA . PRO A 1 196 ? 96.190 75.620 47.992 1.00 51.64 195 PRO A CA 1
ATOM 1409 C C . PRO A 1 196 ? 94.899 75.773 47.174 1.00 49.87 195 PRO A C 1
ATOM 1410 O O . PRO A 1 196 ? 93.900 76.319 47.673 1.00 48.46 195 PRO A O 1
ATOM 1414 N N . SER A 1 197 ? 94.953 75.325 45.920 1.00 50.38 196 SER A N 1
ATOM 1415 C CA . SER A 1 197 ? 93.832 75.400 44.960 1.00 59.20 196 SER A CA 1
ATOM 1416 C C . SER A 1 197 ? 93.495 76.796 44.439 1.00 59.17 196 SER A C 1
ATOM 1417 O O . SER A 1 197 ? 92.560 76.940 43.654 1.00 59.87 196 SER A O 1
ATOM 1420 N N . ASN A 1 198 ? 94.231 77.818 44.878 1.00 50.85 197 ASN A N 1
ATOM 1421 C CA . ASN A 1 198 ? 93.964 79.198 44.463 1.00 45.69 197 ASN A CA 1
ATOM 1422 C C . ASN A 1 198 ? 95.266 79.971 44.339 1.00 48.20 197 ASN A C 1
ATOM 1423 O O . ASN A 1 198 ? 95.627 80.735 45.242 1.00 50.23 197 ASN A O 1
ATOM 1428 N N . PRO A 1 199 ? 95.983 79.789 43.221 1.00 45.87 198 PRO A N 1
ATOM 1429 C CA . PRO A 1 199 ? 97.288 80.456 43.072 1.00 38.74 198 PRO A CA 1
ATOM 1430 C C . PRO A 1 199 ? 97.193 81.990 43.005 1.00 46.04 198 PRO A C 1
ATOM 1431 O O . PRO A 1 199 ? 98.220 82.687 43.047 1.00 50.32 198 PRO A O 1
ATOM 1435 N N . ASN A 1 200 ? 95.970 82.507 42.902 1.00 44.15 199 ASN A N 1
ATOM 1436 C CA . ASN A 1 200 ? 95.727 83.954 42.829 1.00 44.21 199 ASN A CA 1
ATOM 1437 C C . ASN A 1 200 ? 95.887 84.604 44.202 1.00 44.39 199 ASN A C 1
ATOM 1438 O O . ASN A 1 200 ? 96.078 85.810 44.319 1.00 40.58 199 ASN A O 1
ATOM 1443 N N . GLN A 1 201 ? 95.811 83.790 45.246 1.00 33.97 200 GLN A N 1
ATOM 1444 C CA . GLN A 1 201 ? 95.893 84.304 46.605 1.00 43.31 200 GLN A CA 1
ATOM 1445 C C . GLN A 1 201 ? 97.089 83.757 47.379 1.00 41.31 200 GLN A C 1
ATOM 1446 O O . GLN A 1 201 ? 97.547 82.622 47.155 1.00 38.23 200 GLN A O 1
ATOM 1452 N N . LEU A 1 202 ? 97.571 84.557 48.320 1.00 39.46 201 LEU A N 1
ATOM 1453 C CA . LEU A 1 202 ? 98.616 84.106 49.213 1.00 35.52 201 LEU A CA 1
ATOM 1454 C C . LEU A 1 202 ? 98.444 84.675 50.617 1.00 36.45 201 LEU A C 1
ATOM 1455 O O . LEU A 1 202 ? 97.604 85.553 50.852 1.00 37.22 201 LEU A O 1
ATOM 1460 N N . ILE A 1 203 ? 99.245 84.162 51.546 1.00 37.66 202 ILE A N 1
ATOM 1461 C CA . ILE A 1 203 ? 99.208 84.597 52.926 1.00 33.78 202 ILE A CA 1
ATOM 1462 C C . ILE A 1 203 ? 100.626 84.950 53.335 1.00 40.79 202 ILE A C 1
ATOM 1463 O O . ILE A 1 203 ? 101.572 84.222 53.017 1.00 41.40 202 ILE A O 1
ATOM 1468 N N . VAL A 1 204 ? 100.755 86.083 54.019 1.00 36.93 203 VAL A N 1
ATOM 1469 C CA . VAL A 1 204 ? 102.032 86.587 54.465 1.00 31.38 203 VAL A CA 1
ATOM 1470 C C . VAL A 1 204 ? 102.027 86.709 55.967 1.00 37.06 203 VAL A C 1
ATOM 1471 O O . VAL A 1 204 ? 101.091 87.264 56.536 1.00 37.17 203 VAL A O 1
ATOM 1475 N N . GLY A 1 205 ? 103.064 86.189 56.616 1.00 36.73 204 GLY A N 1
ATOM 1476 C CA . GLY A 1 205 ? 103.221 86.413 58.045 1.00 30.98 204 GLY A CA 1
ATOM 1477 C C . GLY A 1 205 ? 104.259 87.496 58.251 1.00 34.81 204 GLY A C 1
ATOM 1478 O O . GLY A 1 205 ? 105.316 87.472 57.627 1.00 38.78 204 GLY A O 1
ATOM 1479 N N . GLU A 1 206 ? 103.954 88.446 59.124 1.00 36.65 205 GLU A N 1
ATOM 1480 C CA . GLU A 1 206 ? 104.894 89.498 59.483 1.00 34.80 205 GLU A CA 1
ATOM 1481 C C . GLU A 1 206 ? 105.413 89.220 60.885 1.00 35.11 205 GLU A C 1
ATOM 1482 O O . GLU A 1 206 ? 104.720 88.613 61.699 1.00 35.52 205 GLU A O 1
ATOM 1488 N N . ARG A 1 207 ? 106.627 89.671 61.166 1.00 33.81 206 ARG A N 1
ATOM 1489 C CA . ARG A 1 207 ? 107.228 89.490 62.488 1.00 39.89 206 ARG A CA 1
ATOM 1490 C C . ARG A 1 207 ? 106.339 89.971 63.657 1.00 42.70 206 ARG A C 1
ATOM 1491 O O . ARG A 1 207 ? 106.315 89.329 64.705 1.00 45.22 206 ARG A O 1
ATOM 1499 N N . ASN A 1 208 ? 105.606 91.078 63.457 1.00 39.47 207 ASN A N 1
ATOM 1500 C CA . ASN A 1 208 ? 104.791 91.723 64.515 1.00 38.99 207 ASN A CA 1
ATOM 1501 C C . ASN A 1 208 ? 103.466 91.066 64.775 1.00 41.23 207 ASN A C 1
ATOM 1502 O O . ASN A 1 208 ? 102.709 91.508 65.645 1.00 47.45 207 ASN A O 1
ATOM 1507 N N . GLY A 1 209 ? 103.149 90.038 64.004 1.00 36.69 208 GLY A N 1
ATOM 1508 C CA . GLY A 1 209 ? 101.910 89.312 64.251 1.00 31.58 208 GLY A CA 1
ATOM 1509 C C . GLY A 1 209 ? 100.860 89.530 63.192 1.00 33.02 208 GLY A C 1
ATOM 1510 O O . GLY A 1 209 ? 99.880 88.777 63.137 1.00 39.55 208 GLY A O 1
ATOM 1511 N N . ASN A 1 210 ? 101.048 90.553 62.356 1.00 34.70 209 ASN A N 1
ATOM 1512 C CA . ASN A 1 210 ? 100.138 90.775 61.227 1.00 37.76 209 ASN A CA 1
ATOM 1513 C C . ASN A 1 210 ? 100.176 89.627 60.240 1.00 39.01 209 ASN A C 1
ATOM 1514 O O . ASN A 1 210 ? 101.239 89.093 59.929 1.00 42.32 209 ASN A O 1
ATOM 1519 N N . ILE A 1 211 ? 98.998 89.251 59.772 1.00 39.23 210 ILE A N 1
ATOM 1520 C CA . ILE A 1 211 ? 98.830 88.192 58.804 1.00 36.90 210 ILE A CA 1
ATOM 1521 C C . ILE A 1 211 ? 98.067 88.762 57.624 1.00 42.03 210 ILE A C 1
ATOM 1522 O O . ILE A 1 211 ? 96.879 89.060 57.750 1.00 45.71 210 ILE A O 1
ATOM 1527 N N . ARG A 1 212 ? 98.758 88.946 56.494 1.00 40.20 211 ARG A N 1
ATOM 1528 C CA . ARG A 1 212 ? 98.142 89.490 55.279 1.00 38.07 211 ARG A CA 1
ATOM 1529 C C . ARG A 1 212 ? 97.616 88.396 54.373 1.00 42.37 211 ARG A C 1
ATOM 1530 O O . ARG A 1 212 ? 98.359 87.484 53.986 1.00 44.36 211 ARG A O 1
ATOM 1538 N N . ILE A 1 213 ? 96.341 88.504 54.018 1.00 38.99 212 ILE A N 1
ATOM 1539 C CA . ILE A 1 213 ? 95.779 87.732 52.916 1.00 37.57 212 ILE A CA 1
ATOM 1540 C C . ILE A 1 213 ? 95.622 88.637 51.692 1.00 46.60 212 ILE A C 1
ATOM 1541 O O . ILE A 1 213 ? 95.119 89.763 51.778 1.00 41.73 212 ILE A O 1
ATOM 1546 N N . PHE A 1 214 ? 96.066 88.130 50.553 1.00 44.88 213 PHE A N 1
ATOM 1547 C CA . PHE A 1 214 ? 96.346 88.965 49.400 1.00 45.63 213 PHE A CA 1
ATOM 1548 C C . PHE A 1 214 ? 95.929 88.254 48.120 1.00 45.40 213 PHE A C 1
ATOM 1549 O O . PHE A 1 214 ? 96.298 87.104 47.899 1.00 43.06 213 PHE A O 1
ATOM 1557 N N . ASP A 1 215 ? 95.142 88.920 47.290 1.00 46.85 214 ASP A N 1
ATOM 1558 C CA . ASP A 1 215 ? 94.934 88.444 45.928 1.00 44.10 214 ASP A CA 1
ATOM 1559 C C . ASP A 1 215 ? 95.767 89.342 45.035 1.00 50.35 214 ASP A C 1
ATOM 1560 O O . ASP A 1 215 ? 95.466 90.524 44.909 1.00 48.93 214 ASP A O 1
ATOM 1565 N N . TRP A 1 216 ? 96.822 88.788 44.438 1.00 46.58 215 TRP A N 1
ATOM 1566 C CA . TRP A 1 216 ? 97.817 89.602 43.733 1.00 48.25 215 TRP A CA 1
ATOM 1567 C C . TRP A 1 216 ? 97.404 89.917 42.325 1.00 45.11 215 TRP A C 1
ATOM 1568 O O . TRP A 1 216 ? 98.132 90.600 41.618 1.00 52.32 215 TRP A O 1
ATOM 1579 N N . THR A 1 217 ? 96.258 89.394 41.894 1.00 51.21 216 THR A N 1
ATOM 1580 C CA . THR A 1 217 ? 95.800 89.542 40.499 1.00 53.93 216 THR A CA 1
ATOM 1581 C C . THR A 1 217 ? 94.839 90.709 40.315 1.00 65.94 216 THR A C 1
ATOM 1582 O O . THR A 1 217 ? 94.607 91.142 39.190 1.00 72.01 216 THR A O 1
ATOM 1586 N N . LEU A 1 218 ? 94.265 91.194 41.416 1.00 76.43 217 LEU A N 1
ATOM 1587 C CA . LEU A 1 218 ? 93.351 92.339 41.392 1.00 70.23 217 LEU A CA 1
ATOM 1588 C C . LEU A 1 218 ? 94.103 93.631 41.062 1.00 74.29 217 LEU A C 1
ATOM 1589 O O . LEU A 1 218 ? 95.327 93.688 41.192 1.00 82.01 217 LEU A O 1
ATOM 1594 N N . ASN A 1 219 ? 93.375 94.660 40.635 1.00 93.34 218 ASN A N 1
ATOM 1595 C CA . ASN A 1 219 ? 93.991 95.955 40.326 1.00 112.84 218 ASN A CA 1
ATOM 1596 C C . ASN A 1 219 ? 93.635 97.045 41.334 1.00 100.40 218 ASN A C 1
ATOM 1597 O O . ASN A 1 219 ? 94.345 97.238 42.325 1.00 79.82 218 ASN A O 1
ATOM 1602 N N . LEU A 1 230 ? 101.381 101.480 42.800 1.00 97.67 229 LEU A N 1
ATOM 1603 C CA . LEU A 1 230 ? 100.818 100.548 43.781 1.00 111.01 229 LEU A CA 1
ATOM 1604 C C . LEU A 1 230 ? 100.427 101.266 45.072 1.00 115.58 229 LEU A C 1
ATOM 1605 O O . LEU A 1 230 ? 100.874 102.389 45.327 1.00 113.05 229 LEU A O 1
ATOM 1610 N N . VAL A 1 231 ? 99.591 100.620 45.883 1.00 105.82 230 VAL A N 1
ATOM 1611 C CA . VAL A 1 231 ? 99.072 101.256 47.100 1.00 98.85 230 VAL A CA 1
ATOM 1612 C C . VAL A 1 231 ? 99.702 100.749 48.404 1.00 86.61 230 VAL A C 1
ATOM 1613 O O . VAL A 1 231 ? 100.364 99.704 48.438 1.00 80.98 230 VAL A O 1
ATOM 1617 N N . LYS A 1 232 ? 99.475 101.525 49.459 1.00 68.95 231 LYS A N 1
ATOM 1618 C CA . LYS A 1 232 ? 99.858 101.212 50.831 1.00 71.20 231 LYS A CA 1
ATOM 1619 C C . LYS A 1 232 ? 99.014 100.082 51.468 1.00 77.29 231 LYS A C 1
ATOM 1620 O O . LYS A 1 232 ? 99.509 99.375 52.354 1.00 60.59 231 LYS A O 1
ATOM 1626 N N . ASN A 1 233 ? 97.747 99.937 51.049 1.00 61.38 232 ASN A N 1
ATOM 1627 C CA . ASN A 1 233 ? 96.863 98.869 51.548 1.00 52.31 232 ASN A CA 1
ATOM 1628 C C . ASN A 1 233 ? 96.285 97.959 50.440 1.00 54.26 232 ASN A C 1
ATOM 1629 O O . ASN A 1 233 ? 95.113 98.089 50.079 1.00 46.85 232 ASN A O 1
ATOM 1634 N N . PRO A 1 234 ? 97.097 97.012 49.913 1.00 49.94 233 PRO A N 1
ATOM 1635 C CA . PRO A 1 234 ? 96.586 96.153 48.834 1.00 36.36 233 PRO A CA 1
ATOM 1636 C C . PRO A 1 234 ? 95.925 94.859 49.320 1.00 37.74 233 PRO A C 1
ATOM 1637 O O . PRO A 1 234 ? 95.442 94.074 48.505 1.00 42.33 233 PRO A O 1
ATOM 1641 N N . TRP A 1 235 ? 95.905 94.642 50.631 1.00 35.55 234 TRP A N 1
ATOM 1642 C CA . TRP A 1 235 ? 95.391 93.398 51.216 1.00 47.03 234 TRP A CA 1
ATOM 1643 C C . TRP A 1 235 ? 93.891 93.256 51.194 1.00 52.90 234 TRP A C 1
ATOM 1644 O O . TRP A 1 235 ? 93.157 94.240 51.225 1.00 52.38 234 TRP A O 1
ATOM 1655 N N . LEU A 1 236 ? 93.432 92.014 51.148 1.00 48.08 235 LEU A N 1
ATOM 1656 C CA . LEU A 1 236 ? 92.021 91.689 51.284 1.00 46.12 235 LEU A CA 1
ATOM 1657 C C . LEU A 1 236 ? 91.626 91.683 52.746 1.00 47.28 235 LEU A C 1
ATOM 1658 O O . LEU A 1 236 ? 90.506 92.044 53.102 1.00 53.66 235 LEU A O 1
ATOM 1663 N N . LEU A 1 237 ? 92.556 91.269 53.596 1.00 37.67 236 LEU A N 1
ATOM 1664 C CA . LEU A 1 237 ? 92.246 90.960 54.979 1.00 37.03 236 LEU A CA 1
ATOM 1665 C C . LEU A 1 237 ? 93.548 90.902 55.738 1.00 41.70 236 LEU A C 1
ATOM 1666 O O . LEU A 1 237 ? 94.538 90.361 55.241 1.00 48.08 236 LEU A O 1
ATOM 1671 N N . THR A 1 238 ? 93.561 91.479 56.933 1.00 40.04 237 THR A N 1
ATOM 1672 C CA . THR A 1 238 ? 94.699 91.347 57.814 1.00 36.01 237 THR A CA 1
ATOM 1673 C C . THR A 1 238 ? 94.228 90.803 59.144 1.00 49.68 237 THR A C 1
ATOM 1674 O O . THR A 1 238 ? 93.459 91.468 59.836 1.00 42.03 237 THR A O 1
ATOM 1678 N N . LEU A 1 239 ? 94.669 89.585 59.473 1.00 38.91 238 LEU A N 1
ATOM 1679 C CA . LEU A 1 239 ? 94.484 89.024 60.805 1.00 39.69 238 LEU A CA 1
ATOM 1680 C C . LEU A 1 239 ? 95.673 89.449 61.646 1.00 41.53 238 LEU A C 1
ATOM 1681 O O . LEU A 1 239 ? 96.598 90.076 61.142 1.00 45.96 238 LEU A O 1
ATOM 1686 N N . ASN A 1 240 ? 95.668 89.109 62.920 1.00 37.18 239 ASN A N 1
ATOM 1687 C CA . ASN A 1 240 ? 96.688 89.638 63.815 1.00 44.16 239 ASN A CA 1
ATOM 1688 C C . ASN A 1 240 ? 96.772 88.796 65.071 1.00 46.53 239 ASN A C 1
ATOM 1689 O O . ASN A 1 240 ? 95.759 88.576 65.737 1.00 45.80 239 ASN A O 1
ATOM 1694 N N . THR A 1 241 ? 97.969 88.316 65.393 1.00 47.14 240 THR A N 1
ATOM 1695 C CA . THR A 1 241 ? 98.131 87.430 66.550 1.00 40.98 240 THR A CA 1
ATOM 1696 C C . THR A 1 241 ? 98.324 88.251 67.820 1.00 43.16 240 THR A C 1
ATOM 1697 O O . THR A 1 241 ? 98.060 87.771 68.922 1.00 42.82 240 THR A O 1
ATOM 1701 N N . LEU A 1 242 ? 98.792 89.485 67.664 1.00 43.27 241 LEU A N 1
ATOM 1702 C CA . LEU A 1 242 ? 99.216 90.291 68.811 1.00 48.23 241 LEU A CA 1
ATOM 1703 C C . LEU A 1 242 ? 98.187 90.413 69.962 1.00 54.87 241 LEU A C 1
ATOM 1704 O O . LEU A 1 242 ? 98.527 90.150 71.109 1.00 59.11 241 LEU A O 1
ATOM 1709 N N . PRO A 1 243 ? 96.932 90.804 69.662 1.00 57.93 242 PRO A N 1
ATOM 1710 C CA . PRO A 1 243 ? 95.980 90.943 70.772 1.00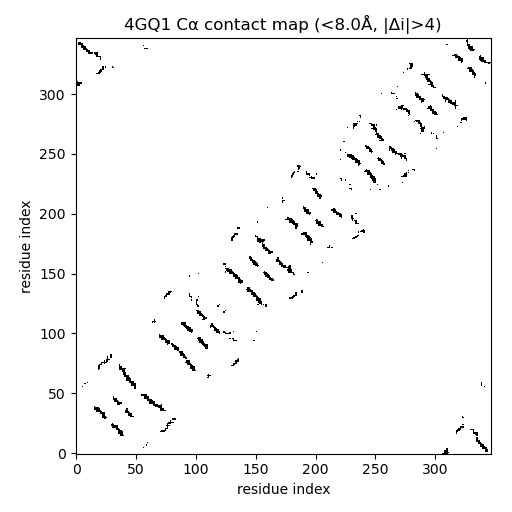 58.74 242 PRO A CA 1
ATOM 1711 C C . PRO A 1 243 ? 95.514 89.613 71.357 1.00 52.78 242 PRO A C 1
ATOM 1712 O O . PRO A 1 243 ? 94.922 89.592 72.436 1.00 57.59 242 PRO A O 1
ATOM 1716 N N . LEU A 1 244 ? 95.752 88.516 70.646 1.00 53.25 243 LEU A N 1
ATOM 1717 C CA . LEU A 1 244 ? 95.259 87.208 71.087 1.00 53.84 243 LEU A CA 1
ATOM 1718 C C . LEU A 1 244 ? 96.287 86.437 71.920 1.00 46.37 243 LEU A C 1
ATOM 1719 O O . LEU A 1 244 ? 95.946 85.452 72.550 1.00 62.96 243 LEU A O 1
ATOM 1724 N N . VAL A 1 245 ? 97.526 86.928 71.925 1.00 50.75 244 VAL A N 1
ATOM 1725 C CA . VAL A 1 245 ? 98.655 86.363 72.665 1.00 67.94 244 VAL A CA 1
ATOM 1726 C C . VAL A 1 245 ? 99.296 87.525 73.429 1.00 76.55 244 VAL A C 1
ATOM 1727 O O . VAL A 1 245 ? 99.381 87.513 74.656 1.00 94.85 244 VAL A O 1
ATOM 1731 N N . GLY A 1 252 ? 113.884 87.620 65.235 1.00 69.39 251 GLY A N 1
ATOM 1732 C CA . GLY A 1 252 ? 114.215 87.771 66.641 1.00 87.06 251 GLY A CA 1
ATOM 1733 C C . GLY A 1 252 ? 113.088 87.188 67.458 1.00 114.99 251 GLY A C 1
ATOM 1734 O O . GLY A 1 252 ? 111.937 87.220 67.024 1.00 116.75 251 GLY A O 1
ATOM 1735 N N . ILE A 1 253 ? 113.419 86.660 68.637 1.00 162.21 252 ILE A N 1
ATOM 1736 C CA . ILE A 1 253 ? 112.462 85.922 69.480 1.00 183.09 252 ILE A CA 1
ATOM 1737 C C . ILE A 1 253 ? 111.657 86.855 70.396 1.00 193.59 252 ILE A C 1
ATOM 1738 O O . ILE A 1 253 ? 112.231 87.587 71.207 1.00 223.15 252 ILE A O 1
ATOM 1743 N N . ALA A 1 254 ? 110.329 86.821 70.251 1.00 170.32 253 ALA A N 1
ATOM 1744 C CA . ALA A 1 254 ? 109.410 87.605 71.089 1.00 157.72 253 ALA A CA 1
ATOM 1745 C C . ALA A 1 254 ? 107.998 86.992 71.139 1.00 151.54 253 ALA A C 1
ATOM 1746 O O . ALA A 1 254 ? 107.817 85.785 70.895 1.00 100.04 253 ALA A O 1
ATOM 1748 N N . SER A 1 255 ? 107.011 87.832 71.462 1.00 149.35 254 SER A N 1
ATOM 1749 C CA . SER A 1 255 ? 105.598 87.434 71.530 1.00 145.02 254 SER A CA 1
ATOM 1750 C C . SER A 1 255 ? 105.064 86.842 70.219 1.00 146.84 254 SER A C 1
ATOM 1751 O O . SER A 1 255 ? 104.114 86.054 70.239 1.00 136.90 254 SER A O 1
ATOM 1754 N N . SER A 1 256 ? 105.670 87.237 69.096 1.00 86.54 255 SER A N 1
ATOM 1755 C CA . SER A 1 256 ? 105.324 86.723 67.762 1.00 122.78 255 SER A CA 1
ATOM 1756 C C . SER A 1 256 ? 106.603 86.761 66.897 1.00 84.21 255 SER A C 1
ATOM 1757 O O . SER A 1 256 ? 107.646 87.283 67.381 1.00 60.81 255 SER A O 1
ATOM 1760 N N . LEU A 1 257 ? 106.607 86.233 65.657 1.00 42.75 256 LEU A N 1
ATOM 1761 C CA . LEU A 1 257 ? 105.698 85.278 64.962 1.00 47.14 256 LEU A CA 1
ATOM 1762 C C . LEU A 1 257 ? 106.635 84.408 64.108 1.00 39.03 256 LEU A C 1
ATOM 1763 O O . LEU A 1 257 ? 107.555 84.935 63.492 1.00 35.47 256 LEU A O 1
ATOM 1768 N N . ALA A 1 258 ? 106.435 83.093 64.100 1.00 35.43 257 ALA A N 1
ATOM 1769 C CA . ALA A 1 258 ? 107.393 82.180 63.458 1.00 38.28 257 ALA A CA 1
ATOM 1770 C C . ALA A 1 258 ? 106.983 81.913 62.023 1.00 34.58 257 ALA A C 1
ATOM 1771 O O . ALA A 1 258 ? 107.796 82.038 61.118 1.00 35.52 257 ALA A O 1
ATOM 1773 N N . ASN A 1 259 ? 105.721 81.540 61.817 1.00 34.09 258 ASN A N 1
ATOM 1774 C CA . ASN A 1 259 ? 105.185 81.420 60.461 1.00 34.19 258 ASN A CA 1
ATOM 1775 C C . ASN A 1 259 ? 103.671 81.400 60.493 1.00 30.20 258 ASN A C 1
ATOM 1776 O O . ASN A 1 259 ? 103.072 81.328 61.565 1.00 32.74 258 ASN A O 1
ATOM 1781 N N . VAL A 1 260 ? 103.069 81.450 59.306 1.00 35.80 259 VAL A N 1
ATOM 1782 C CA . VAL A 1 260 ? 101.654 81.225 59.153 1.00 37.46 259 VAL A CA 1
ATOM 1783 C C . VAL A 1 260 ? 101.444 80.423 57.887 1.00 36.87 259 VAL A C 1
ATOM 1784 O O . VAL A 1 260 ? 102.108 80.648 56.877 1.00 33.69 259 VAL A O 1
ATOM 1788 N N . ARG A 1 261 ? 100.508 79.485 57.943 1.00 38.76 260 ARG A N 1
ATOM 1789 C CA . ARG A 1 261 ? 100.317 78.537 56.861 1.00 34.97 260 ARG A CA 1
ATOM 1790 C C . ARG A 1 261 ? 98.836 78.354 56.613 1.00 39.16 260 ARG A C 1
ATOM 1791 O O . ARG A 1 261 ? 98.020 78.441 57.549 1.00 40.65 260 ARG A O 1
ATOM 1799 N N . TRP A 1 262 ? 98.499 78.100 55.354 1.00 33.43 261 TRP A N 1
ATOM 1800 C CA . TRP A 1 262 ? 97.177 77.661 54.958 1.00 38.90 261 TRP A CA 1
ATOM 1801 C C . TRP A 1 262 ? 97.006 76.227 55.383 1.00 51.27 261 TRP A C 1
ATOM 1802 O O . TRP A 1 262 ? 97.957 75.455 55.320 1.00 46.94 261 TRP A O 1
ATOM 1813 N N . ILE A 1 263 ? 95.809 75.839 55.826 1.00 43.79 262 ILE A N 1
ATOM 1814 C CA . ILE A 1 263 ? 95.532 74.414 56.032 1.00 43.80 262 ILE A CA 1
ATOM 1815 C C . ILE A 1 263 ? 94.319 73.911 55.235 1.00 50.60 262 ILE A C 1
ATOM 1816 O O . ILE A 1 263 ? 93.395 74.673 54.926 1.00 51.73 262 ILE A O 1
ATOM 1821 N N . GLY A 1 264 ? 94.355 72.636 54.865 1.00 52.79 263 GLY A N 1
ATOM 1822 C CA . GLY A 1 264 ? 93.288 72.044 54.059 1.00 54.23 263 GLY A CA 1
ATOM 1823 C C . 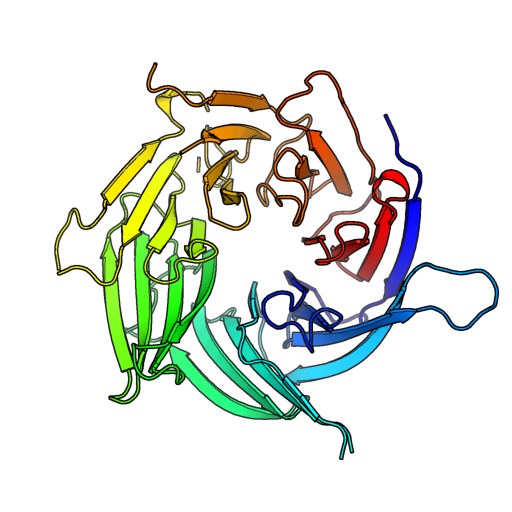GLY A 1 264 ? 93.538 72.168 52.571 1.00 63.13 263 GLY A C 1
ATOM 1824 O O . GLY A 1 264 ? 94.178 73.114 52.106 1.00 63.53 263 GLY A O 1
ATOM 1825 N N . SER A 1 265 ? 93.013 71.206 51.825 1.00 78.21 264 SER A N 1
ATOM 1826 C CA . SER A 1 265 ? 93.221 71.087 50.383 1.00 65.83 264 SER A CA 1
ATOM 1827 C C . SER A 1 265 ? 92.785 72.345 49.623 1.00 62.92 264 SER A C 1
ATOM 1828 O O . SER A 1 265 ? 93.276 72.638 48.534 1.00 56.37 264 SER A O 1
ATOM 1831 N N . ASP A 1 266 ? 91.855 73.086 50.210 1.00 57.12 265 ASP A N 1
ATOM 1832 C CA . ASP A 1 266 ? 91.282 74.268 49.580 1.00 73.25 265 ASP A CA 1
ATOM 1833 C C . ASP A 1 266 ? 91.715 75.544 50.299 1.00 59.54 265 ASP A C 1
ATOM 1834 O O . ASP A 1 266 ? 91.257 76.637 49.968 1.00 63.45 265 ASP A O 1
ATOM 1839 N N . GLY A 1 267 ? 92.596 75.404 51.284 1.00 51.25 266 GLY A N 1
ATOM 1840 C CA . GLY A 1 267 ? 92.996 76.544 52.107 1.00 50.91 266 GLY A CA 1
ATOM 1841 C C . GLY A 1 267 ? 91.799 77.094 52.850 1.00 46.40 266 GLY A C 1
ATOM 1842 O O . GLY A 1 267 ? 91.534 78.298 52.842 1.00 51.52 266 GLY A O 1
ATOM 1843 N N . SER A 1 268 ? 91.070 76.195 53.491 1.00 50.15 267 SER A N 1
ATOM 1844 C CA . SER A 1 268 ? 89.882 76.550 54.257 1.00 51.99 267 SER A CA 1
ATOM 1845 C C . SER A 1 268 ? 90.242 76.889 55.695 1.00 54.25 267 SER A C 1
ATOM 1846 O O . SER A 1 268 ? 89.371 77.209 56.491 1.00 57.43 267 SER A O 1
ATOM 1849 N N . GLY A 1 269 ? 91.528 76.817 56.036 1.00 53.58 268 GLY A N 1
ATOM 1850 C CA . GLY A 1 269 ? 91.975 77.250 57.355 1.00 42.21 268 GLY A CA 1
ATOM 1851 C C . GLY A 1 269 ? 93.322 77.956 57.354 1.00 45.96 268 GLY A C 1
ATOM 1852 O O . GLY A 1 269 ? 94.069 77.916 56.378 1.00 42.35 268 GLY A O 1
ATOM 1853 N N . ILE A 1 270 ? 93.636 78.584 58.477 1.00 38.36 269 ILE A N 1
ATOM 1854 C CA . ILE A 1 270 ? 94.875 79.291 58.635 1.00 38.04 269 ILE A CA 1
ATOM 1855 C C . ILE A 1 270 ? 95.455 78.908 59.973 1.00 39.37 269 ILE A C 1
ATOM 1856 O O . ILE A 1 270 ? 94.747 78.925 60.969 1.00 44.62 269 ILE A O 1
ATOM 1861 N N . LEU A 1 271 ? 96.739 78.549 59.979 1.00 37.58 270 LEU A N 1
ATOM 1862 C CA . LEU A 1 271 ? 97.457 78.228 61.205 1.00 35.86 270 LEU A CA 1
ATOM 1863 C C . LEU A 1 271 ? 98.661 79.139 61.374 1.00 34.77 270 LEU A C 1
ATOM 1864 O O . LEU A 1 271 ? 99.509 79.239 60.485 1.00 41.96 270 LEU A O 1
ATOM 1869 N N . ALA A 1 272 ? 98.728 79.791 62.526 1.00 34.99 271 ALA A N 1
ATOM 1870 C CA . ALA A 1 272 ? 99.781 80.736 62.824 1.00 34.64 271 ALA A CA 1
ATOM 1871 C C . ALA A 1 272 ? 100.525 80.222 64.027 1.00 38.01 271 ALA A C 1
ATOM 1872 O O . ALA A 1 272 ? 99.908 79.719 64.966 1.00 38.95 271 ALA A O 1
ATOM 1874 N N . MET A 1 273 ? 101.849 80.333 64.000 1.00 38.87 272 MET A N 1
ATOM 1875 C CA . MET A 1 273 ? 102.669 79.902 65.131 1.00 32.41 272 MET A CA 1
ATOM 1876 C C . MET A 1 273 ? 103.629 80.997 65.533 1.00 39.40 272 MET A C 1
ATOM 1877 O O . MET A 1 273 ? 104.391 81.502 64.687 1.00 41.41 272 MET A O 1
ATOM 1882 N N . CYS A 1 274 ? 103.615 81.353 66.820 1.00 35.92 273 CYS A N 1
ATOM 1883 C CA . CYS A 1 274 ? 104.608 82.312 67.352 1.00 37.04 273 CYS A CA 1
ATOM 1884 C C . CYS A 1 274 ? 105.856 81.571 67.817 1.00 38.47 273 CYS A C 1
ATOM 1885 O O . CYS A 1 274 ? 105.802 80.375 68.115 1.00 39.81 273 CYS A O 1
ATOM 1888 N N . LYS A 1 275 ? 106.971 82.292 67.884 1.00 34.31 274 LYS A N 1
ATOM 1889 C CA . LYS A 1 275 ? 108.247 81.747 68.322 1.00 40.24 274 LYS A CA 1
ATOM 1890 C C . LYS A 1 275 ? 108.232 81.187 69.728 1.00 45.46 274 LYS A C 1
ATOM 1891 O O . LYS A 1 275 ? 109.055 80.335 70.067 1.00 50.36 274 LYS A O 1
ATOM 1897 N N . SER A 1 276 ? 107.280 81.655 70.526 1.00 45.92 275 SER A N 1
ATOM 1898 C CA . SER A 1 276 ? 107.079 81.184 71.890 1.00 45.52 275 SER A CA 1
ATOM 1899 C C . SER A 1 276 ? 106.438 79.795 71.904 1.00 44.79 275 SER A C 1
ATOM 1900 O O . SER A 1 276 ? 106.433 79.126 72.924 1.00 42.45 275 SER A O 1
ATOM 1903 N N . GLY A 1 277 ? 105.851 79.396 70.779 1.00 39.39 276 GLY A N 1
ATOM 1904 C CA . GLY A 1 277 ? 105.084 78.161 70.705 1.00 36.16 276 GLY A CA 1
ATOM 1905 C C . GLY A 1 277 ? 103.583 78.375 70.791 1.00 40.85 276 GLY A C 1
ATOM 1906 O O . GLY A 1 277 ? 102.809 77.413 70.724 1.00 41.61 276 GLY A O 1
ATOM 1907 N N . ALA A 1 278 ? 103.153 79.625 70.951 1.00 40.64 277 ALA A N 1
ATOM 1908 C CA . ALA A 1 278 ? 101.712 79.915 70.985 1.00 45.72 277 ALA A CA 1
ATOM 1909 C C . ALA A 1 278 ? 101.198 79.825 69.558 1.00 37.55 277 ALA A C 1
ATOM 1910 O O . ALA A 1 278 ? 101.809 80.371 68.640 1.00 41.93 277 ALA A O 1
ATOM 1912 N N . TRP A 1 279 ? 100.111 79.096 69.358 1.00 38.67 278 TRP A N 1
ATOM 1913 C CA . TRP A 1 279 ? 99.588 78.908 68.021 1.00 40.90 278 TRP A CA 1
ATOM 1914 C C . TRP A 1 279 ? 98.123 79.206 67.946 1.00 46.78 278 TRP A C 1
ATOM 1915 O O . TRP A 1 279 ? 97.399 79.065 68.939 1.00 41.76 278 TRP A O 1
ATOM 1926 N N . LEU A 1 280 ? 97.678 79.582 66.748 1.00 42.67 279 LEU A N 1
ATOM 1927 C CA . LEU A 1 280 ? 96.306 79.998 66.499 1.00 44.13 279 LEU A CA 1
ATOM 1928 C C . LEU A 1 280 ? 95.818 79.421 65.200 1.00 46.81 279 LEU A C 1
ATOM 1929 O O . LEU A 1 280 ? 96.548 79.385 64.199 1.00 45.42 279 LEU A O 1
ATOM 1934 N N . ARG A 1 281 ? 94.567 78.988 65.226 1.00 43.30 280 ARG A N 1
ATOM 1935 C CA . ARG A 1 281 ? 93.907 78.435 64.068 1.00 44.84 280 ARG A CA 1
ATOM 1936 C C . ARG A 1 281 ? 92.581 79.146 63.809 1.00 48.73 280 ARG A C 1
ATOM 1937 O O . ARG A 1 281 ? 91.787 79.345 64.726 1.00 53.43 280 ARG A O 1
ATOM 1945 N N . TRP A 1 282 ? 92.357 79.505 62.551 1.00 42.99 281 TRP A N 1
ATOM 1946 C CA . TRP A 1 282 ? 91.096 80.070 62.093 1.00 44.17 281 TRP A CA 1
ATOM 1947 C C . TRP A 1 282 ? 90.530 79.198 61.018 1.00 44.87 281 TRP A C 1
ATOM 1948 O O . TRP A 1 282 ? 91.279 78.703 60.170 1.00 48.87 281 TRP A O 1
ATOM 1959 N N . ASN A 1 283 ? 89.210 79.010 61.017 1.00 46.30 282 ASN A N 1
ATOM 1960 C CA . ASN A 1 283 ? 88.530 78.365 59.885 1.00 49.72 282 ASN A CA 1
ATOM 1961 C C . ASN A 1 283 ? 87.786 79.400 59.064 1.00 48.51 282 ASN A C 1
ATOM 1962 O O . ASN A 1 283 ? 87.409 80.446 59.583 1.00 58.21 282 ASN A O 1
ATOM 1967 N N . LEU A 1 284 ? 87.581 79.118 57.782 1.00 64.96 283 LEU A N 1
ATOM 1968 C CA . LEU A 1 284 ? 87.029 80.114 56.858 1.00 82.28 283 LEU A CA 1
ATOM 1969 C C . LEU A 1 284 ? 85.638 79.785 56.292 1.00 73.60 283 LEU A C 1
ATOM 1970 O O . LEU A 1 284 ? 85.361 78.653 55.897 1.00 77.37 283 LEU A O 1
ATOM 1975 N N . ASN A 1 304 ? 83.889 86.036 69.070 1.00 93.38 303 ASN A N 1
ATOM 1976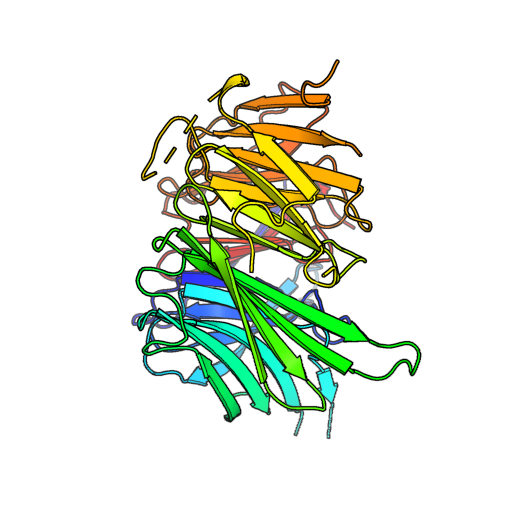 C CA . ASN A 1 304 ? 83.075 86.010 67.859 1.00 124.33 303 ASN A CA 1
ATOM 1977 C C . ASN A 1 304 ? 83.923 86.216 66.595 1.00 138.60 303 ASN A C 1
ATOM 1978 O O . ASN A 1 304 ? 83.696 85.568 65.566 1.00 117.36 303 ASN A O 1
ATOM 1983 N N . LEU A 1 305 ? 84.899 87.120 66.695 1.00 125.93 304 LEU A N 1
ATOM 1984 C CA . LEU A 1 305 ? 85.867 87.390 65.626 1.00 116.09 304 LEU A CA 1
ATOM 1985 C C . LEU A 1 305 ? 87.274 86.943 66.047 1.00 119.71 304 LEU A C 1
ATOM 1986 O O . LEU A 1 305 ? 88.283 87.280 65.411 1.00 80.97 304 LEU A O 1
ATOM 1991 N N . LEU A 1 306 ? 87.316 86.184 67.140 1.00 103.03 305 LEU A N 1
ATOM 1992 C CA . LEU A 1 306 ? 88.514 85.515 67.615 1.00 85.50 305 LEU A CA 1
ATOM 1993 C C . LEU A 1 306 ? 88.813 84.296 66.721 1.00 82.21 305 LEU A C 1
ATOM 1994 O O . LEU A 1 306 ? 88.004 83.964 65.843 1.00 70.36 305 LEU A O 1
ATOM 1999 N N . PRO A 1 307 ? 89.980 83.636 66.917 1.00 73.71 306 PRO A N 1
ATOM 2000 C CA . PRO A 1 307 ? 90.220 82.373 66.207 1.00 74.40 306 PRO A CA 1
ATOM 2001 C C . PRO A 1 307 ? 89.354 81.264 66.771 1.00 72.35 306 PRO A C 1
ATOM 2002 O O . PRO A 1 307 ? 88.910 81.357 67.920 1.00 65.34 306 PRO A O 1
ATOM 2006 N N . ASN A 1 308 ? 89.124 80.227 65.972 1.00 51.68 307 ASN A N 1
ATOM 2007 C CA . ASN A 1 308 ? 88.347 79.084 66.427 1.00 59.21 307 ASN A CA 1
ATOM 2008 C C . ASN A 1 308 ? 89.014 78.314 67.563 1.00 59.45 307 ASN A C 1
ATOM 2009 O O . ASN A 1 308 ? 88.326 77.766 68.427 1.00 58.44 307 ASN A O 1
ATOM 2014 N N . VAL A 1 309 ? 90.345 78.293 67.584 1.00 53.64 308 VAL A N 1
ATOM 2015 C CA . VAL A 1 309 ? 91.055 77.598 68.654 1.00 49.61 308 VAL A CA 1
ATOM 2016 C C . VAL A 1 309 ? 92.497 78.065 68.795 1.00 51.03 308 VAL A C 1
ATOM 2017 O O . VAL A 1 309 ? 93.128 78.455 67.823 1.00 60.34 308 VAL A O 1
ATOM 2021 N N . GLN A 1 310 ? 92.984 78.037 70.031 1.00 50.24 309 GLN A N 1
ATOM 2022 C CA . GLN A 1 310 ? 94.326 78.460 70.376 1.00 46.68 309 GLN A CA 1
ATOM 2023 C C . GLN A 1 310 ? 94.979 77.453 71.294 1.00 48.22 309 GLN A C 1
ATOM 2024 O O . GLN A 1 310 ? 94.308 76.631 71.908 1.00 54.02 309 GLN A O 1
ATOM 2030 N N . GLY A 1 311 ? 96.302 77.537 71.394 1.00 46.54 310 GLY A N 1
ATOM 2031 C CA . GLY A 1 311 ? 97.048 76.691 72.301 1.00 37.81 310 GLY A CA 1
ATOM 2032 C C . GLY A 1 311 ? 98.491 77.109 72.341 1.00 42.20 310 GLY A C 1
ATOM 2033 O O . GLY A 1 311 ? 98.902 78.072 71.682 1.00 42.53 310 GLY A O 1
ATOM 2034 N N . ILE A 1 312 ? 99.268 76.383 73.128 1.00 45.79 311 ILE A N 1
ATOM 2035 C CA . ILE A 1 312 ? 100.681 76.656 73.226 1.00 47.66 311 ILE A CA 1
ATOM 2036 C C . ILE A 1 312 ? 101.461 75.341 73.213 1.00 46.27 311 ILE A C 1
ATOM 2037 O O . ILE A 1 312 ? 101.099 74.385 73.890 1.00 49.29 311 ILE A O 1
ATOM 2042 N N . SER A 1 313 ? 102.499 75.285 72.390 1.00 46.62 312 SER A N 1
ATOM 2043 C CA . SER A 1 313 ? 103.343 74.105 72.292 1.00 43.28 312 SER A CA 1
ATOM 2044 C C . SER A 1 313 ? 104.121 73.942 73.602 1.00 47.84 312 SER A C 1
ATOM 2045 O O . SER A 1 313 ? 104.353 74.919 74.318 1.00 44.11 312 SER A O 1
ATOM 2048 N N . LEU A 1 314 ? 104.537 72.715 73.906 1.00 46.05 313 LEU A N 1
ATOM 2049 C CA . LEU A 1 314 ? 105.463 72.463 75.020 1.00 41.74 313 LEU A CA 1
ATOM 2050 C C . LEU A 1 314 ? 106.762 73.244 74.901 1.00 41.76 313 LEU A C 1
ATOM 2051 O O . LEU A 1 314 ? 107.404 73.527 75.908 1.00 46.79 313 LEU A O 1
ATOM 2056 N N . PHE A 1 315 ? 107.149 73.585 73.671 1.00 41.58 314 PHE A N 1
ATOM 2057 C CA . PHE A 1 315 ? 108.455 74.183 73.408 1.00 37.46 314 PHE A CA 1
ATOM 2058 C C . PHE A 1 315 ? 108.321 75.426 72.561 1.00 44.22 314 PHE A C 1
ATOM 2059 O O . PHE A 1 315 ? 107.333 75.574 71.833 1.00 48.01 314 PHE A O 1
ATOM 2067 N N . PRO A 1 316 ? 109.320 76.326 72.637 1.00 44.22 315 PRO A N 1
ATOM 2068 C CA . PRO A 1 316 ? 109.372 77.414 71.668 1.00 47.45 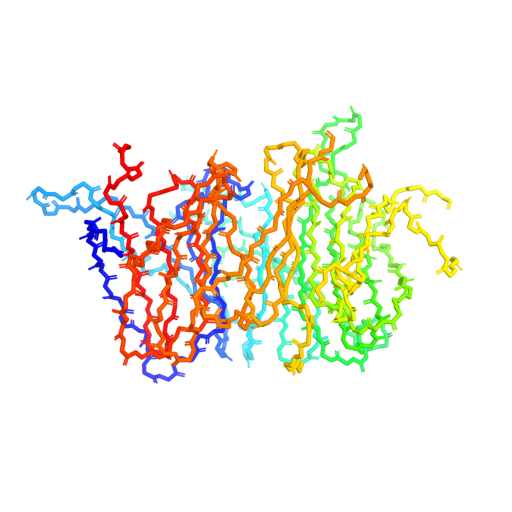315 PRO A CA 1
ATOM 2069 C C . PRO A 1 316 ? 109.518 76.856 70.243 1.00 49.22 315 PRO A C 1
ATOM 2070 O O . PRO A 1 316 ? 110.028 75.747 70.056 1.00 45.64 315 PRO A O 1
ATOM 2074 N N . SER A 1 317 ? 109.045 77.611 69.259 1.00 38.88 316 SER A N 1
ATOM 2075 C CA . SER A 1 317 ? 109.069 77.164 67.882 1.00 36.38 316 SER A CA 1
ATOM 2076 C C . SER A 1 317 ? 109.793 78.169 66.992 1.00 43.25 316 SER A C 1
ATOM 2077 O O . SER A 1 317 ? 109.161 79.043 66.386 1.00 42.73 316 SER A O 1
ATOM 2080 N N . LEU A 1 318 ? 111.118 78.045 66.926 1.00 38.02 317 LEU A N 1
ATOM 2081 C CA . LEU A 1 318 ? 111.947 78.893 66.064 1.00 34.99 317 LEU A CA 1
ATOM 2082 C C . LEU A 1 318 ? 111.573 78.798 64.594 1.00 42.13 317 LEU A C 1
ATOM 2083 O O . LEU A 1 318 ? 111.547 79.811 63.898 1.00 44.20 317 LEU A O 1
ATOM 2088 N N . LEU A 1 319 ? 111.264 77.586 64.130 1.00 37.39 318 LEU A N 1
ATOM 2089 C CA . LEU A 1 319 ? 110.936 77.371 62.717 1.00 34.47 318 LEU A CA 1
ATOM 2090 C C . LEU A 1 319 ? 109.447 77.515 62.401 1.00 36.83 318 LEU A C 1
ATOM 2091 O O . LEU A 1 319 ? 109.083 77.616 61.250 1.00 41.18 318 LEU A O 1
ATOM 2096 N N . GLY A 1 320 ? 108.576 77.500 63.407 1.00 36.90 319 GLY A N 1
ATOM 2097 C CA . GLY A 1 320 ? 107.150 77.587 63.109 1.00 33.04 319 GLY A CA 1
ATOM 2098 C C . GLY A 1 320 ? 106.526 76.222 62.923 1.00 39.19 319 GLY A C 1
ATOM 2099 O O . GLY A 1 320 ? 107.174 75.199 63.131 1.00 38.85 319 GLY A O 1
ATOM 2100 N N . ALA A 1 321 ? 105.263 76.207 62.521 1.00 38.87 320 ALA A N 1
ATOM 2101 C CA . ALA A 1 321 ? 104.518 74.979 62.438 1.00 33.91 320 ALA A CA 1
ATOM 2102 C C . ALA A 1 321 ? 104.649 74.360 61.071 1.00 41.94 320 ALA A C 1
ATOM 2103 O O . ALA A 1 321 ? 104.808 75.068 60.063 1.00 37.56 320 ALA A O 1
ATOM 2105 N N . CYS A 1 322 ? 104.583 73.029 61.062 1.00 40.80 321 CYS A N 1
ATOM 2106 C CA . CYS A 1 322 ? 104.569 72.219 59.850 1.00 37.58 321 CYS A CA 1
ATOM 2107 C C . CYS A 1 322 ? 103.277 71.387 59.759 1.00 35.22 321 CYS A C 1
ATOM 2108 O O . CYS A 1 322 ? 103.176 70.299 60.361 1.00 37.38 321 CYS A O 1
ATOM 2111 N N . PRO A 1 323 ? 102.275 71.899 59.032 1.00 38.19 322 PRO A N 1
ATOM 2112 C CA . PRO A 1 323 ? 100.930 71.280 58.969 1.00 37.24 322 PRO A CA 1
ATOM 2113 C C . PRO A 1 323 ? 100.957 69.897 58.322 1.00 36.12 322 PRO A C 1
ATOM 2114 O O . PRO A 1 323 ? 101.753 69.663 57.410 1.00 36.32 322 PRO A O 1
ATOM 2118 N N . HIS A 1 324 ? 100.134 68.974 58.821 1.00 38.62 323 HIS A N 1
ATOM 2119 C CA . HIS A 1 324 ? 100.099 67.612 58.262 1.00 41.30 323 HIS A CA 1
ATOM 2120 C C . HIS A 1 324 ? 99.534 67.663 56.863 1.00 47.78 323 HIS A C 1
ATOM 2121 O O . HIS A 1 324 ? 98.572 68.400 56.623 1.00 40.03 323 HIS A O 1
ATOM 2128 N N . PRO A 1 325 ? 100.100 66.891 55.914 1.00 42.75 324 PRO A N 1
ATOM 2129 C CA . PRO A 1 325 ? 99.606 67.088 54.527 1.00 45.74 324 PRO A CA 1
ATOM 2130 C C . PRO A 1 325 ? 98.229 66.484 54.237 1.00 43.55 324 PRO A C 1
ATOM 2131 O O . PRO A 1 325 ? 97.647 66.764 53.197 1.00 48.90 324 PRO A O 1
ATOM 2135 N N . ARG A 1 326 ? 97.701 65.681 55.149 1.00 48.48 325 ARG A N 1
ATOM 2136 C CA . ARG A 1 326 ? 96.429 65.003 54.889 1.00 53.99 325 ARG A CA 1
ATOM 2137 C C . ARG A 1 326 ? 95.383 65.275 55.955 1.00 57.29 325 ARG A C 1
ATOM 2138 O O . ARG A 1 326 ? 94.214 65.432 55.630 1.00 61.39 325 ARG A O 1
ATOM 2146 N N . TYR A 1 327 ? 95.812 65.349 57.216 1.00 57.40 326 TYR A N 1
ATOM 2147 C CA . TYR A 1 327 ? 94.909 65.563 58.352 1.00 47.71 326 TYR A CA 1
ATOM 2148 C C . TYR A 1 327 ? 95.047 66.956 58.919 1.00 55.14 326 TYR A C 1
ATOM 2149 O O . TYR A 1 327 ? 95.974 67.237 59.689 1.00 68.75 326 TYR A O 1
ATOM 2158 N N . MET A 1 328 ? 94.109 67.826 58.565 1.00 56.81 327 MET A N 1
ATOM 2159 C CA . MET A 1 328 ? 94.252 69.241 58.883 1.00 53.23 327 MET A CA 1
ATOM 2160 C C . MET A 1 328 ? 94.233 69.584 60.375 1.00 49.94 327 MET A C 1
ATOM 2161 O O . MET A 1 328 ? 94.635 70.683 60.767 1.00 54.56 327 MET A O 1
ATOM 2166 N N . ASP A 1 329 ? 93.819 68.641 61.214 1.00 47.13 328 ASP A N 1
ATOM 2167 C CA . ASP A 1 329 ? 93.888 68.873 62.668 1.00 43.86 328 ASP A CA 1
ATOM 2168 C C . ASP A 1 329 ? 95.283 68.757 63.254 1.00 49.34 328 ASP A C 1
ATOM 2169 O O . ASP A 1 329 ? 95.484 69.148 64.413 1.00 51.22 328 ASP A O 1
ATOM 2174 N N . TYR A 1 330 ? 96.229 68.200 62.483 1.00 34.78 329 TYR A N 1
ATOM 2175 C CA . TYR A 1 330 ? 97.563 67.898 63.006 1.00 38.53 329 TYR A CA 1
ATOM 2176 C C . TYR A 1 330 ? 98.596 68.815 62.423 1.00 39.51 329 TYR A C 1
ATOM 2177 O O . TYR A 1 330 ? 98.547 69.146 61.237 1.00 39.59 329 TYR A O 1
ATOM 2186 N N . PHE A 1 331 ? 99.558 69.194 63.254 1.00 39.04 330 PHE A N 1
ATOM 2187 C CA . PHE A 1 331 ? 100.772 69.806 62.751 1.00 35.16 330 PHE A CA 1
ATOM 2188 C C . PHE A 1 331 ? 101.926 69.404 63.643 1.00 36.78 330 PHE A C 1
ATOM 2189 O O . PHE A 1 331 ? 101.716 68.951 64.779 1.00 34.54 330 PHE A O 1
ATOM 2197 N N . ALA A 1 332 ? 103.142 69.571 63.127 1.00 33.35 331 ALA A N 1
ATOM 2198 C CA . ALA A 1 332 ? 104.340 69.257 63.901 1.00 32.87 331 ALA A CA 1
ATOM 2199 C C . ALA A 1 332 ? 105.052 70.547 64.221 1.00 37.64 331 ALA A C 1
ATOM 2200 O O . ALA A 1 332 ? 105.044 71.476 63.418 1.00 37.16 331 ALA A O 1
ATOM 2202 N N . THR A 1 333 ? 105.654 70.614 65.401 1.00 34.53 332 THR A N 1
ATOM 2203 C CA . THR A 1 333 ? 106.481 71.754 65.744 1.00 31.87 332 THR A CA 1
ATOM 2204 C C . THR A 1 333 ? 107.714 71.296 66.521 1.00 32.17 332 THR A C 1
ATOM 2205 O O . THR A 1 333 ? 107.612 70.433 67.398 1.00 35.43 332 THR A O 1
ATOM 2209 N N . ALA A 1 334 ? 108.872 71.870 66.195 1.00 32.37 333 ALA A N 1
ATOM 2210 C CA . ALA A 1 334 ? 110.150 71.455 66.808 1.00 35.00 333 ALA A CA 1
ATOM 2211 C C . ALA A 1 334 ? 110.658 72.383 67.887 1.00 40.72 333 ALA A C 1
ATOM 2212 O O . ALA A 1 334 ? 110.472 73.588 67.811 1.00 40.29 333 ALA A O 1
ATOM 2214 N N . HIS A 1 335 ? 111.292 71.791 68.897 1.00 50.23 334 HIS A N 1
ATOM 2215 C CA . HIS A 1 335 ? 112.271 72.483 69.721 1.00 35.60 334 HIS A CA 1
ATOM 2216 C C . HIS A 1 335 ? 113.559 72.288 69.010 1.00 35.91 334 HIS A C 1
ATOM 2217 O O . HIS A 1 335 ? 114.276 71.302 69.259 1.00 44.38 334 HIS A O 1
ATOM 2224 N N . SER A 1 336 ? 113.875 73.215 68.112 1.00 34.62 335 SER A N 1
ATOM 2225 C CA . SER A 1 336 ? 114.957 72.993 67.166 1.00 40.37 335 SER A CA 1
ATOM 2226 C C . SER A 1 336 ? 116.354 72.889 67.782 1.00 38.73 335 SER A C 1
ATOM 2227 O O . SER A 1 336 ? 117.162 72.064 67.337 1.00 46.87 335 SER A O 1
ATOM 2230 N N . GLN A 1 337 ? 116.626 73.676 68.817 1.00 42.91 336 GLN A N 1
ATOM 2231 C CA . GLN A 1 337 ? 117.945 73.661 69.456 1.00 40.70 336 GLN A CA 1
ATOM 2232 C C . GLN A 1 337 ? 118.191 72.355 70.235 1.00 39.87 336 GLN A C 1
ATOM 2233 O O . GLN A 1 337 ? 119.315 71.862 70.264 1.00 43.33 336 GLN A O 1
ATOM 2239 N N . HIS A 1 338 ? 117.140 71.784 70.821 1.00 33.78 337 HIS A N 1
ATOM 2240 C CA . HIS A 1 338 ? 117.279 70.542 71.601 1.00 43.64 337 HIS A CA 1
ATOM 2241 C C . HIS A 1 338 ? 116.971 69.273 70.850 1.00 46.12 337 HIS A C 1
ATOM 2242 O O . HIS A 1 338 ? 117.220 68.185 71.358 1.00 43.14 337 HIS A O 1
ATOM 2249 N N . GLY A 1 339 ? 116.406 69.387 69.651 1.00 42.08 338 GLY A N 1
ATOM 2250 C CA . GLY A 1 339 ? 116.140 68.203 68.831 1.00 37.13 338 GLY A CA 1
ATOM 2251 C C . GLY A 1 339 ? 114.848 67.473 69.147 1.00 33.98 338 GLY A C 1
ATOM 2252 O O . GLY A 1 339 ? 114.778 66.251 69.001 1.00 39.49 338 GLY A O 1
ATOM 2253 N N . LEU A 1 340 ? 113.818 68.206 69.573 1.00 36.14 339 LEU A N 1
ATOM 2254 C CA . LEU A 1 340 ? 112.513 67.585 69.816 1.00 36.26 339 LEU A CA 1
ATOM 2255 C C . LEU A 1 340 ? 111.475 68.017 68.799 1.00 35.80 339 LEU A C 1
ATOM 2256 O O . LEU A 1 340 ? 111.486 69.156 68.342 1.00 35.86 339 LEU A O 1
ATOM 2261 N N . ILE A 1 341 ? 110.574 67.103 68.448 1.00 33.23 340 ILE A N 1
ATOM 2262 C CA . ILE A 1 341 ? 109.418 67.445 67.623 1.00 37.38 340 ILE A CA 1
ATOM 2263 C C . ILE A 1 341 ? 108.139 67.017 68.332 1.00 41.54 340 ILE A C 1
ATOM 2264 O O . ILE A 1 341 ? 107.972 65.849 68.685 1.00 44.15 340 ILE A O 1
ATOM 2269 N N . GLN A 1 342 ? 107.251 67.977 68.560 1.00 39.74 341 GLN A N 1
ATOM 2270 C CA . GLN A 1 342 ? 105.946 67.698 69.142 1.00 35.48 341 GLN A CA 1
ATOM 2271 C C . GLN A 1 342 ? 104.940 67.562 68.010 1.00 36.14 341 GLN A C 1
ATOM 2272 O O . GLN A 1 342 ? 105.006 68.297 67.016 1.00 43.95 341 GLN A O 1
ATOM 2278 N N . LEU A 1 343 ? 104.025 66.614 68.150 1.00 37.01 342 LEU A N 1
ATOM 2279 C CA . LEU A 1 343 ? 102.910 66.479 67.212 1.00 38.36 342 LEU A CA 1
ATOM 2280 C C . LEU A 1 343 ? 101.653 66.912 67.951 1.00 41.40 342 LEU A C 1
ATOM 2281 O O . LEU A 1 343 ? 101.310 66.355 68.990 1.00 50.12 342 LEU A O 1
ATOM 2286 N N . ILE A 1 344 ? 100.995 67.936 67.426 1.00 42.58 343 ILE A N 1
ATOM 2287 C CA . ILE A 1 344 ? 99.869 68.563 68.098 1.00 41.84 343 ILE A CA 1
ATOM 2288 C C . ILE A 1 344 ? 98.624 68.356 67.260 1.00 46.27 343 ILE A C 1
ATOM 2289 O O . ILE A 1 344 ? 98.659 68.547 66.036 1.00 45.93 343 ILE A O 1
ATOM 2294 N N . ASN A 1 345 ? 97.541 67.961 67.931 1.00 46.23 344 ASN A N 1
ATOM 2295 C CA . ASN A 1 345 ? 96.220 67.902 67.340 1.00 41.72 344 ASN A CA 1
ATOM 2296 C C . ASN A 1 345 ? 95.455 69.104 67.853 1.00 48.92 344 ASN A C 1
ATOM 2297 O O . ASN A 1 345 ? 95.323 69.273 69.072 1.00 47.71 344 ASN A O 1
ATOM 2302 N N . THR A 1 346 ? 94.956 69.942 66.941 1.00 47.76 345 THR A N 1
ATOM 2303 C CA . THR A 1 346 ? 94.373 71.234 67.350 1.00 54.37 345 THR A CA 1
ATOM 2304 C C . THR A 1 346 ? 93.074 71.101 68.146 1.00 55.80 345 THR A C 1
ATOM 2305 O O . THR A 1 346 ? 92.757 71.969 68.963 1.00 56.84 345 THR A O 1
ATOM 2309 N N . TYR A 1 347 ? 92.350 70.004 67.932 1.00 57.81 346 TYR A N 1
ATOM 2310 C CA . TYR A 1 347 ? 91.090 69.763 68.653 1.00 67.21 346 TYR A CA 1
ATOM 2311 C C . TYR A 1 347 ? 91.184 68.838 69.862 1.00 70.02 346 TYR A C 1
ATOM 2312 O O . TYR A 1 347 ? 90.176 68.542 70.486 1.00 83.24 346 TYR A O 1
ATOM 2321 N N . GLU A 1 348 ? 92.395 68.412 70.208 1.00 78.51 347 GLU A N 1
ATOM 2322 C CA . GLU A 1 348 ? 92.599 67.541 71.366 1.00 78.54 347 GLU A CA 1
ATOM 2323 C C . GLU A 1 348 ? 93.743 68.008 72.257 1.00 87.89 347 GLU A C 1
ATOM 2324 O O . GLU A 1 348 ? 94.885 67.578 72.080 1.00 88.67 347 GLU A O 1
ATOM 2330 N N . LYS A 1 349 ? 93.434 68.880 73.216 1.00 104.38 348 LYS A N 1
ATOM 2331 C CA . LYS A 1 349 ? 94.425 69.324 74.206 1.00 137.04 348 LYS A CA 1
ATOM 2332 C C . LYS A 1 349 ? 94.773 68.251 75.239 1.00 142.47 348 LYS A C 1
ATOM 2333 O O . LYS A 1 349 ? 94.020 67.290 75.431 1.00 139.23 348 LYS A O 1
ATOM 2339 N N . ASP A 1 350 ? 95.925 68.433 75.889 1.00 143.31 349 ASP A N 1
ATOM 2340 C CA . ASP A 1 350 ? 96.538 67.432 76.779 1.00 154.76 349 ASP A CA 1
ATOM 2341 C C . ASP A 1 350 ? 97.128 66.221 76.037 1.00 160.05 349 ASP A C 1
ATOM 2342 O O . ASP A 1 350 ? 97.641 65.293 76.669 1.00 168.71 349 ASP A O 1
ATOM 2347 N N . SER A 1 351 ? 97.058 66.239 74.705 1.00 146.84 350 SER A N 1
ATOM 2348 C CA . SER A 1 351 ? 97.733 65.243 73.867 1.00 139.01 350 SER A CA 1
ATOM 2349 C C . SER A 1 351 ? 99.200 65.652 73.681 1.00 125.97 350 SER A C 1
ATOM 2350 O O . SER A 1 351 ? 99.602 66.117 72.608 1.00 130.52 350 SER A O 1
ATOM 2353 N N . ASN A 1 352 ? 99.986 65.487 74.747 1.00 93.00 351 ASN A N 1
ATOM 2354 C CA . ASN A 1 352 ? 101.407 65.846 74.742 1.00 91.73 351 ASN A CA 1
ATOM 2355 C C . ASN A 1 352 ? 102.254 64.807 74.022 1.00 85.48 351 ASN A C 1
ATOM 2356 O O . ASN A 1 352 ? 103.083 64.125 74.632 1.00 92.33 351 ASN A O 1
ATOM 2361 N N . SER A 1 353 ? 102.035 64.712 72.711 1.00 72.70 352 SER A N 1
ATOM 2362 C CA . SER A 1 353 ? 102.711 63.741 71.865 1.00 48.73 352 SER A CA 1
ATOM 2363 C C . SER A 1 353 ? 104.063 64.246 71.333 1.00 45.42 352 SER A C 1
ATOM 2364 O O . SER A 1 353 ? 104.148 65.262 70.628 1.00 42.91 352 SER A O 1
ATOM 2367 N N . ILE A 1 354 ? 105.128 63.543 71.715 1.00 42.16 353 ILE A N 1
ATOM 2368 C CA . ILE A 1 354 ? 106.472 63.881 71.287 1.00 44.61 353 ILE A CA 1
ATOM 2369 C C . ILE A 1 354 ? 107.107 62.699 70.549 1.00 43.87 353 ILE A C 1
ATOM 2370 O O . ILE A 1 354 ? 107.818 61.888 71.156 1.00 46.43 353 ILE A O 1
ATOM 2375 N N . PRO A 1 355 ? 106.852 62.585 69.240 1.00 39.94 354 PRO A N 1
ATOM 2376 C CA . PRO A 1 355 ? 107.412 61.432 68.533 1.00 38.78 354 PRO A CA 1
ATOM 2377 C C . PRO A 1 355 ? 108.940 61.446 68.455 1.00 42.94 354 PRO A C 1
ATOM 2378 O O . PRO A 1 355 ? 109.547 60.383 68.477 1.00 38.70 354 PRO A O 1
ATOM 2382 N N . ILE A 1 356 ? 109.556 62.625 68.386 1.00 40.44 355 ILE A N 1
ATOM 2383 C CA . ILE A 1 356 ? 110.985 62.713 68.077 1.00 36.43 355 ILE A CA 1
ATOM 2384 C C . ILE A 1 356 ? 111.816 63.370 69.158 1.00 39.21 355 ILE A C 1
ATOM 2385 O O . ILE A 1 356 ? 111.540 64.514 69.535 1.00 39.23 355 ILE A O 1
ATOM 2390 N N . GLN A 1 357 ? 112.855 62.668 69.625 1.00 35.97 356 GLN A N 1
ATOM 2391 C CA . GLN A 1 357 ? 113.941 63.311 70.399 1.00 42.92 356 GLN A CA 1
ATOM 2392 C C . GLN A 1 357 ? 115.277 62.824 69.852 1.00 42.32 356 GLN A C 1
ATOM 2393 O O . GLN A 1 357 ? 115.533 61.624 69.822 1.00 46.42 356 GLN A O 1
ATOM 2399 N N . LEU A 1 358 ? 116.134 63.744 69.422 1.00 38.90 357 LEU A N 1
ATOM 2400 C CA . LEU A 1 358 ? 117.409 63.354 68.800 1.00 34.66 357 LEU A CA 1
ATOM 2401 C C . LEU A 1 358 ? 118.647 63.598 69.658 1.00 38.05 357 LEU A C 1
ATOM 2402 O O . LEU A 1 358 ? 119.692 63.015 69.403 1.00 43.78 357 LEU A O 1
ATOM 2407 N N . GLY A 1 359 ? 118.548 64.472 70.657 1.00 42.02 358 GLY A N 1
ATOM 2408 C CA . GLY A 1 359 ? 119.731 64.851 71.447 1.00 33.11 358 GLY A CA 1
ATOM 2409 C C . GLY A 1 359 ? 120.734 65.692 70.661 1.00 39.71 358 GLY A C 1
ATOM 2410 O O . GLY A 1 359 ? 121.916 65.722 70.990 1.00 43.97 358 GLY A O 1
ATOM 2411 N N . MET A 1 360 ? 120.267 66.363 69.605 1.00 37.35 359 MET A N 1
ATOM 2412 C CA . MET A 1 360 ? 121.119 67.238 68.794 1.00 38.89 359 MET A CA 1
ATOM 2413 C C . MET A 1 360 ? 120.183 68.183 68.069 1.00 47.01 359 MET A C 1
ATOM 2414 O O . MET A 1 360 ? 118.992 67.889 67.957 1.00 36.63 359 MET A O 1
ATOM 2419 N N . PRO A 1 361 ? 120.697 69.342 67.626 1.00 43.40 360 PRO A N 1
ATOM 2420 C CA . PRO A 1 361 ? 119.799 70.316 67.006 1.00 38.60 360 PRO A CA 1
ATOM 2421 C C . PRO A 1 361 ? 119.191 69.813 65.698 1.00 40.65 360 PRO A C 1
ATOM 2422 O O . PRO A 1 361 ? 119.812 69.039 64.962 1.00 38.04 360 PRO A O 1
ATOM 2426 N N . ILE A 1 362 ? 117.960 70.231 65.455 1.00 32.91 361 ILE A N 1
ATOM 2427 C CA . ILE A 1 362 ? 117.269 70.040 64.183 1.00 40.12 361 ILE A CA 1
ATOM 2428 C C . ILE A 1 362 ? 117.348 71.340 63.370 1.00 42.34 361 ILE A C 1
ATOM 2429 O O . ILE A 1 362 ? 116.980 72.411 63.866 1.00 38.90 361 ILE A O 1
ATOM 2434 N N . VAL A 1 363 ? 117.839 71.232 62.136 1.00 39.11 362 VAL A N 1
ATOM 2435 C CA . VAL A 1 363 ? 117.949 72.359 61.200 1.00 31.71 362 VAL A CA 1
ATOM 2436 C C . VAL A 1 363 ? 116.603 72.636 60.509 1.00 34.81 362 VAL A C 1
ATOM 2437 O O . VAL A 1 363 ? 116.165 73.781 60.418 1.00 35.64 362 VAL A O 1
ATOM 2441 N N . ASP A 1 364 ? 115.940 71.589 60.032 1.00 38.33 363 ASP A N 1
ATOM 2442 C CA . ASP A 1 364 ? 114.660 71.740 59.340 1.00 34.40 363 ASP A CA 1
ATOM 2443 C C . ASP A 1 364 ? 113.989 70.371 59.265 1.00 36.92 363 ASP A C 1
ATOM 2444 O O . ASP A 1 364 ? 114.633 69.342 59.470 1.00 37.80 363 ASP A O 1
ATOM 2449 N N . PHE A 1 365 ? 112.700 70.362 58.963 1.00 31.18 364 PHE A N 1
ATOM 2450 C CA . PHE A 1 365 ? 111.978 69.119 58.784 1.00 36.40 364 PHE A CA 1
ATOM 2451 C C . PHE A 1 365 ? 110.746 69.355 57.909 1.00 43.18 364 PHE A C 1
ATOM 2452 O O . PHE A 1 365 ? 110.288 70.484 57.773 1.00 40.29 364 PHE A O 1
ATOM 2460 N N . CYS A 1 366 ? 110.224 68.293 57.306 1.00 38.52 365 CYS A N 1
ATOM 2461 C CA . CYS A 1 366 ? 109.046 68.398 56.432 1.00 41.19 365 CYS A CA 1
ATOM 2462 C C . CYS A 1 366 ? 108.399 67.034 56.329 1.00 39.54 365 CYS A C 1
ATOM 2463 O O . CYS A 1 366 ? 109.092 66.005 56.381 1.00 39.27 365 CYS A O 1
ATOM 2466 N N . TRP A 1 367 ? 107.082 67.045 56.157 1.00 38.33 366 TRP A N 1
ATOM 2467 C CA . TRP A 1 367 ? 106.288 65.842 55.929 1.00 41.87 366 TRP A CA 1
ATOM 2468 C C . TRP A 1 367 ? 106.357 65.393 54.512 1.00 42.58 366 TRP A C 1
ATOM 2469 O O . TRP A 1 367 ? 106.295 66.208 53.604 1.00 43.49 366 TRP A O 1
ATOM 2480 N N . HIS A 1 368 ? 106.467 64.084 54.305 1.00 43.17 367 HIS A N 1
ATOM 2481 C CA . HIS A 1 368 ? 106.239 63.484 52.992 1.00 38.38 367 HIS A CA 1
ATOM 2482 C C . HIS A 1 368 ? 104.754 63.546 52.695 1.00 44.98 367 HIS A C 1
ATOM 2483 O O . HIS A 1 368 ? 103.924 63.535 53.619 1.00 36.46 367 HIS A O 1
ATOM 2490 N N . GLN A 1 369 ? 104.378 63.612 51.421 1.00 39.28 368 GLN A N 1
ATOM 2491 C CA . GLN A 1 369 ? 102.947 63.747 51.089 1.00 41.74 368 GLN A CA 1
ATOM 2492 C C . GLN A 1 369 ? 102.079 62.578 51.605 1.00 40.60 368 GLN A C 1
ATOM 2493 O O . GLN A 1 369 ? 100.889 62.748 51.837 1.00 47.85 368 GLN A O 1
ATOM 2499 N N . ASP A 1 370 ? 102.675 61.403 51.794 1.00 42.59 369 ASP A N 1
ATOM 2500 C CA . ASP A 1 370 ? 101.927 60.246 52.327 1.00 50.94 369 ASP A CA 1
ATOM 2501 C C . ASP A 1 370 ? 101.457 60.465 53.766 1.00 46.03 369 ASP A C 1
ATOM 2502 O O . ASP A 1 370 ? 100.573 59.772 54.242 1.00 50.04 369 ASP A O 1
ATOM 2507 N N . GLY A 1 371 ? 102.065 61.436 54.451 1.00 42.52 370 GLY A N 1
ATOM 2508 C CA . GLY A 1 371 ? 101.687 61.769 55.820 1.00 41.93 370 GLY A CA 1
ATOM 2509 C C . GLY A 1 371 ? 102.160 60.823 56.913 1.00 43.54 370 GLY A C 1
ATOM 2510 O O . GLY A 1 371 ? 101.698 60.930 58.048 1.00 42.32 370 GLY A O 1
ATOM 2511 N N . SER A 1 372 ? 103.076 59.911 56.579 1.00 38.25 371 SER A N 1
ATOM 2512 C CA . SER A 1 372 ? 103.614 58.928 57.532 1.00 48.32 371 SER A CA 1
ATOM 2513 C C . SER A 1 372 ? 105.071 59.225 57.816 1.00 44.65 371 SER A C 1
ATOM 2514 O O . SER A 1 372 ? 105.554 59.010 58.927 1.00 49.57 371 SER A O 1
ATOM 2517 N N . HIS A 1 373 ? 105.772 59.680 56.784 1.00 36.09 372 HIS A N 1
ATOM 2518 C CA . HIS A 1 373 ? 107.192 59.970 56.875 1.00 38.17 372 HIS A CA 1
ATOM 2519 C C . HIS A 1 373 ? 107.468 61.418 57.113 1.00 36.48 372 HIS A C 1
ATOM 2520 O O . HIS A 1 373 ? 106.768 62.294 56.588 1.00 41.15 372 HIS A O 1
ATOM 2527 N N . LEU A 1 374 ? 108.508 61.671 57.901 1.00 43.56 373 LEU A N 1
ATOM 2528 C CA . LEU A 1 374 ? 109.108 62.994 58.060 1.00 37.38 373 LEU A CA 1
ATOM 2529 C C . LEU A 1 374 ? 110.548 62.921 57.582 1.00 43.43 373 LEU A C 1
ATOM 2530 O O . LEU A 1 374 ? 111.226 61.924 57.820 1.00 44.86 373 LEU A O 1
ATOM 2535 N N . ALA A 1 375 ? 111.018 63.969 56.910 1.00 38.86 374 ALA A N 1
ATOM 2536 C CA . ALA A 1 375 ? 112.451 64.131 56.698 1.00 39.87 374 ALA A CA 1
ATOM 2537 C C . ALA A 1 375 ? 112.898 65.178 57.691 1.00 37.94 374 ALA A C 1
ATOM 2538 O O . ALA A 1 375 ? 112.222 66.181 57.875 1.00 36.40 374 ALA A O 1
ATOM 2540 N N . ILE A 1 376 ? 114.034 64.928 58.332 1.00 34.92 375 ILE A N 1
ATOM 2541 C CA . ILE A 1 376 ? 114.553 65.798 59.360 1.00 30.48 375 ILE A CA 1
ATOM 2542 C C . ILE A 1 376 ? 116.032 66.022 59.074 1.00 34.96 375 ILE A C 1
ATOM 2543 O O . ILE A 1 376 ? 116.817 65.062 59.020 1.00 38.24 375 ILE A O 1
ATOM 2548 N N . ALA A 1 377 ? 116.426 67.277 58.876 1.00 34.12 376 ALA A N 1
ATOM 2549 C CA . ALA A 1 377 ? 117.858 67.580 58.753 1.00 35.29 376 ALA A CA 1
ATOM 2550 C C . ALA A 1 377 ? 118.454 67.963 60.102 1.00 38.05 376 ALA A C 1
ATOM 2551 O O . ALA A 1 377 ? 117.895 68.782 60.840 1.00 34.84 376 ALA A O 1
ATOM 2553 N N . THR A 1 378 ? 119.585 67.353 60.420 1.00 36.72 377 THR A N 1
ATOM 2554 C CA . THR A 1 378 ? 120.397 67.787 61.549 1.00 38.13 377 THR A CA 1
ATOM 2555 C C . THR A 1 378 ? 121.592 68.528 60.966 1.00 43.84 377 THR A C 1
ATOM 2556 O O . THR A 1 378 ? 121.629 68.799 59.754 1.00 45.51 377 THR A O 1
ATOM 2560 N N . GLU A 1 379 ? 122.577 68.838 61.800 1.00 41.33 378 GLU A N 1
ATOM 2561 C CA . GLU A 1 379 ? 123.732 69.609 61.322 1.00 49.63 378 GLU A CA 1
ATOM 2562 C C . GLU A 1 379 ? 124.646 68.817 60.413 1.00 41.71 378 GLU A C 1
ATOM 2563 O O . GLU A 1 379 ? 125.376 69.403 59.630 1.00 47.09 378 GLU A O 1
ATOM 2569 N N . GLY A 1 380 ? 124.588 67.490 60.500 1.00 40.25 379 GLY A N 1
ATOM 2570 C CA . GLY A 1 380 ? 125.461 66.630 59.693 1.00 35.41 379 GLY A CA 1
ATOM 2571 C C . GLY A 1 380 ? 124.750 65.441 59.082 1.00 45.05 379 GLY A C 1
ATOM 2572 O O . GLY A 1 380 ? 125.400 64.526 58.569 1.00 43.72 379 GLY A O 1
ATOM 2573 N N . SER A 1 381 ? 123.414 65.437 59.119 1.00 36.35 380 SER A N 1
ATOM 2574 C CA . SER A 1 381 ? 122.695 64.284 58.605 1.00 38.03 380 SER A CA 1
ATOM 2575 C C . SER A 1 381 ? 121.264 64.582 58.190 1.00 39.64 380 SER A C 1
ATOM 2576 O O . SER A 1 381 ? 120.721 65.655 58.484 1.00 35.97 380 SER A O 1
ATOM 2579 N N . VAL A 1 382 ? 120.662 63.614 57.504 1.00 37.04 381 VAL A N 1
ATOM 2580 C CA . VAL A 1 382 ? 119.245 63.643 57.236 1.00 33.14 381 VAL A CA 1
ATOM 2581 C C . VAL A 1 382 ? 118.612 62.336 57.686 1.00 35.80 381 VAL A C 1
ATOM 2582 O O . VAL A 1 382 ? 119.139 61.245 57.441 1.00 40.15 381 VAL A O 1
ATOM 2586 N N . LEU A 1 383 ? 117.488 62.462 58.374 1.00 35.84 382 LEU A N 1
ATOM 2587 C CA . LEU A 1 383 ? 116.756 61.309 58.845 1.00 35.56 382 LEU A CA 1
ATOM 2588 C C . LEU A 1 383 ? 115.465 61.155 58.092 1.00 42.11 382 LEU A C 1
ATOM 2589 O O . LEU A 1 383 ? 114.779 62.138 57.811 1.00 37.24 382 LEU A O 1
ATOM 2594 N N . LEU A 1 384 ? 115.127 59.909 57.790 1.00 36.02 383 LEU A N 1
ATOM 2595 C CA . LEU A 1 384 ? 113.820 59.596 57.268 1.00 37.69 383 LEU A CA 1
ATOM 2596 C C . LEU A 1 384 ? 113.097 58.782 58.341 1.00 36.13 383 LEU A C 1
ATOM 2597 O O . LEU A 1 384 ? 113.569 57.723 58.752 1.00 42.46 383 LEU A O 1
ATOM 2602 N N . THR A 1 385 ? 111.979 59.306 58.824 1.00 34.98 384 THR A N 1
ATOM 2603 C CA . THR A 1 385 ? 111.288 58.755 59.977 1.00 36.17 384 THR A CA 1
ATOM 2604 C C . THR A 1 385 ? 109.833 58.445 59.659 1.00 44.78 384 THR A C 1
ATOM 2605 O O . THR A 1 385 ? 109.109 59.301 59.161 1.00 41.84 384 THR A O 1
ATOM 2609 N N . ARG A 1 386 ? 109.406 57.227 59.974 1.00 38.54 385 ARG A N 1
ATOM 2610 C CA . ARG A 1 386 ? 108.054 56.814 59.684 1.00 41.50 385 ARG A CA 1
ATOM 2611 C C . ARG A 1 386 ? 107.293 56.669 60.984 1.00 40.93 385 ARG A C 1
ATOM 2612 O O . ARG A 1 386 ? 107.687 55.890 61.858 1.00 36.37 385 ARG A O 1
ATOM 2620 N N . LEU A 1 387 ? 106.217 57.439 61.114 1.00 39.29 386 LEU A N 1
ATOM 2621 C CA . LEU A 1 387 ? 105.344 57.368 62.282 1.00 42.51 386 LEU A CA 1
ATOM 2622 C C . LEU A 1 387 ? 104.294 56.307 62.016 1.00 48.05 386 LEU A C 1
ATOM 2623 O O . LEU A 1 387 ? 103.442 56.495 61.136 1.00 43.51 386 LEU A O 1
ATOM 2628 N N . MET A 1 388 ? 104.353 55.203 62.765 1.00 47.25 387 MET A N 1
ATOM 2629 C CA . MET A 1 388 ? 103.487 54.030 62.509 1.00 51.22 387 MET A CA 1
ATOM 2630 C C . MET A 1 388 ? 102.002 54.323 62.664 1.00 49.09 387 MET A C 1
ATOM 2631 O O . MET A 1 388 ? 101.176 53.764 61.938 1.00 54.64 387 MET A O 1
ATOM 2636 N N . GLY A 1 389 ? 101.674 55.219 63.586 1.00 54.38 388 GLY A N 1
ATOM 2637 C CA . GLY A 1 389 ? 100.290 55.619 63.808 1.00 57.41 388 GLY A CA 1
ATOM 2638 C C . GLY A 1 389 ? 99.594 56.263 62.614 1.00 62.68 388 GLY A C 1
ATOM 2639 O O . GLY A 1 389 ? 98.369 56.292 62.570 1.00 53.46 388 GLY A O 1
ATOM 2640 N N . PHE A 1 390 ? 100.359 56.793 61.657 1.00 55.49 389 PHE A N 1
ATOM 2641 C CA . PHE A 1 390 ? 99.768 57.391 60.454 1.00 59.97 389 PHE A CA 1
ATOM 2642 C C . PHE A 1 390 ? 99.681 56.407 59.293 1.00 60.35 389 PHE A C 1
ATOM 2643 O O . PHE A 1 390 ? 99.016 56.677 58.291 1.00 79.25 389 PHE A O 1
ATOM 2651 N N . THR A 1 391 ? 100.367 55.278 59.451 1.00 69.45 390 THR A N 1
ATOM 2652 C CA . THR A 1 391 ? 100.260 54.099 58.576 1.00 98.96 390 THR A CA 1
ATOM 2653 C C . THR A 1 391 ? 98.798 53.579 58.447 1.00 112.72 390 THR A C 1
ATOM 2654 O O . THR A 1 391 ? 98.173 53.267 59.469 1.00 83.36 390 THR A O 1
ATOM 2658 N N . ARG A 1 392 ? 98.229 53.473 57.233 1.00 137.00 391 ARG A N 1
ATOM 2659 C CA . ARG A 1 392 ? 98.861 53.651 55.898 1.00 148.65 391 ARG A CA 1
ATOM 2660 C C . ARG A 1 392 ? 99.866 52.538 55.576 1.00 133.29 391 ARG A C 1
ATOM 2661 O O . ARG A 1 392 ? 99.526 51.356 55.556 1.00 113.93 391 ARG A O 1
#

Solvent-accessible surface area: 15452 Å² total; per-residue (Å²): 73,104,46,102,56,62,51,77,92,50,140,9,73,196,124,24,94,0,62,11,6,23,6,0,51,81,1,117,80,2,18,65,2,0,0,0,0,4,38,60,0,0,8,0,10,28,0,54,113,66,170,81,135,85,47,93,20,22,34,14,108,84,63,29,34,0,117,30,62,38,20,0,40,51,15,9,0,2,50,29,4,52,80,60,122,156,117,71,46,33,16,0,44,0,0,0,2,1,102,69,44,11,1,22,1,0,25,0,92,37,86,75,47,95,53,67,70,78,11,20,73,187,67,5,9,124,63,133,10,37,20,8,21,12,12,14,22,118,58,107,114,122,171,51,22,25,13,0,1,0,1,0,0,48,34,39,38,0,8,3,14,61,32,36,119,152,26,106,70,76,21,37,21,64,16,72,14,28,0,30,1,1,34,15,49,42,90,50,44,62,34,0,0,0,0,0,104,54,0,26,0,28,14,5,21,18,58,115,204,158,90,180,115,27,37,90,89,57,36,50,0,98,106,48,81,62,127,58,66,8,3,10,13,0,54,10,8,24,101,78,0,30,0,0,2,0,0,0,42,45,0,10,6,0,7,15,57,119,186,174,118,16,89,21,61,20,122,8,81,34,59,0,71,74,3,7,25,30,11,63,145,114,64,47,67,2,1,1,3,27,11,112,109,0,26,0,7,7,12,20,2,109,111,128,144,49,72,21,31,13,6,127,42,73,88,31,6,18,28,12,16,16,6,60,16,1,0,3,1,0,0,0,3,89,35,3,0,14,6,0,21,0,58,66,27,62,147

CATH classification: 2.130.10.10

Sequence (347 aa):
GSMTLSSNQYQLPLNVRPYTTTWCSQSPSCSNLLAIGHDTGITIYCASEEQTPGSTGLTLQELFTIQTGLPTLHLSFSSSCSYSENSPVYSLFLACVCQDNTVRLIITKNETIITQHVLGGKSGHHNFVNDIDIADVYSADNRLAEQVIASVGDDCTLIIWRLTDEGPILAGYPLSSPGISVQFRPSNPNQLIVGERNGNIRIFDWTLNLVKNPWLLTLNTLPLVGIASSLANVRWIGSDGSGILAMCKSGAWLRWNLNLLPNVQGISLFPSLLGACPHPRYMDYFATAHSQHGLIQLINTYEKDSNSIPIQLGMPIVDFCWHQDGSHLAIATEGSVLLTRLMGFTR

Nearest PDB structures (foldseek):
  4gq1-assembly1_A  TM=1.003E+00  e=1.057E-70  Schizosaccharomyces pombe
  4fhl-assembly1_A  TM=9.821E-01  e=1.949E-63  Schizosaccharomyces pombe 972h-
  4fhm-assembly1_A  TM=9.720E-01  e=4.727E-57  Schizosaccharomyces pombe 972h-
  4fhn-assembly2_C  TM=9.620E-01  e=9.900E-56  Schizosaccharomyces pombe 972h-
  4gq2-assembly1_P  TM=9.576E-01  e=3.342E-55  Schizosaccharomyces pombe

GO terms:
  GO:0005643 nuclear pore (C, IDA)
  GO:0031080 nuclear pore outer ring (C, EXP)
  GO:0006913 nucleocytoplasmic transport (P, IC)
  GO:0005634 nucleus (C, HDA)
  GO:0005829 cytosol (C, HDA)
  GO:0005515 protein binding (F, IPI)

Organism: Schizosaccharomyces pombe (strain 972 / ATCC 24843) (NCBI:txid284812)